Protein AF-A0A381VGY9-F1 (afdb_monomer_lite)

Foldseek 3Di:
DDLLVLQVCCQVVAQQDWFGKADLVVSLVSNCVVDVQDPHDQDADKDKDKDFDDAQFFDKDKDFLQFAFDQPDAQDCQVVQHFKWKAWFDFPPDPFTWIWGARSHWAIWIWGDDVNDIDTPGRRQWTADNGRRMTMGHTGHTHAGDADPNHGDRIMMMMGGGNDPMGGDDGPDTDGDPSVPDDDDDDDDPADPPDPCSPPPDDDDDSD

Structure (mmCIF, N/CA/C/O backbone):
data_AF-A0A381VGY9-F1
#
_entry.id   AF-A0A381VGY9-F1
#
loop_
_atom_site.group_PDB
_atom_site.id
_atom_site.type_symbol
_atom_site.label_atom_id
_atom_site.label_alt_id
_atom_site.label_comp_id
_atom_site.label_asym_id
_atom_site.label_entity_id
_atom_site.label_seq_id
_atom_site.pdbx_PDB_ins_code
_atom_site.Cartn_x
_atom_site.Cartn_y
_atom_site.Cartn_z
_atom_site.occupancy
_atom_site.B_iso_or_equiv
_atom_site.auth_seq_id
_atom_site.auth_comp_id
_atom_site.auth_asym_id
_atom_site.auth_atom_id
_atom_site.pdbx_PDB_model_num
ATOM 1 N N . ALA A 1 1 ? 6.654 -9.542 -26.677 1.00 56.19 1 ALA A N 1
ATOM 2 C CA . ALA A 1 1 ? 5.920 -10.271 -25.615 1.00 56.19 1 ALA A CA 1
ATOM 3 C C . ALA A 1 1 ? 5.300 -9.212 -24.731 1.00 56.19 1 ALA A C 1
ATOM 5 O O . ALA A 1 1 ? 5.983 -8.223 -24.493 1.00 56.19 1 ALA A O 1
ATOM 6 N N . ASP A 1 2 ? 4.045 -9.373 -24.320 1.00 86.62 2 ASP A N 1
ATOM 7 C CA . ASP A 1 2 ? 3.344 -8.319 -23.587 1.00 86.62 2 ASP A CA 1
ATOM 8 C C . ASP A 1 2 ? 4.080 -7.976 -22.276 1.00 86.62 2 ASP A C 1
ATOM 10 O O . ASP A 1 2 ? 4.653 -8.854 -21.621 1.00 86.62 2 ASP A O 1
ATOM 14 N N . VAL A 1 3 ? 4.090 -6.692 -21.909 1.00 92.38 3 VAL A N 1
ATOM 15 C CA . VAL A 1 3 ? 4.723 -6.183 -20.680 1.00 92.38 3 VAL A CA 1
ATOM 16 C C . VAL A 1 3 ? 4.191 -6.954 -19.474 1.00 92.38 3 VAL A C 1
ATOM 18 O O . VAL A 1 3 ? 4.958 -7.394 -18.616 1.00 92.38 3 VAL A O 1
ATOM 21 N N . ILE A 1 4 ? 2.876 -7.179 -19.439 1.00 94.56 4 ILE A N 1
ATOM 22 C CA . ILE A 1 4 ? 2.196 -7.900 -18.360 1.00 94.56 4 ILE A CA 1
ATOM 23 C C . ILE A 1 4 ? 2.720 -9.337 -18.244 1.00 94.56 4 ILE A C 1
ATOM 25 O O . ILE A 1 4 ? 3.069 -9.766 -17.142 1.00 94.56 4 ILE A O 1
ATOM 29 N N . ASP A 1 5 ? 2.866 -10.057 -19.359 1.00 94.62 5 ASP A N 1
ATOM 30 C CA . ASP A 1 5 ? 3.370 -11.436 -19.362 1.00 94.62 5 ASP A CA 1
ATOM 31 C C . ASP A 1 5 ? 4.796 -11.526 -18.806 1.00 94.62 5 ASP A C 1
ATOM 33 O O . ASP A 1 5 ? 5.105 -12.422 -18.012 1.00 94.62 5 ASP A O 1
ATOM 37 N N . LYS A 1 6 ? 5.672 -10.578 -19.169 1.00 95.00 6 LYS A N 1
ATOM 38 C CA . LYS A 1 6 ? 7.044 -10.535 -18.637 1.00 95.00 6 LYS A CA 1
ATOM 39 C C . LYS A 1 6 ? 7.067 -10.293 -17.131 1.00 95.00 6 LYS A C 1
ATOM 41 O O . LYS A 1 6 ? 7.857 -10.926 -16.424 1.00 95.00 6 LYS A O 1
ATOM 46 N N . LEU A 1 7 ? 6.201 -9.414 -16.630 1.00 95.88 7 LEU A N 1
ATOM 47 C CA . LEU A 1 7 ? 6.076 -9.161 -15.195 1.00 95.88 7 LEU A CA 1
ATOM 48 C C . LEU A 1 7 ? 5.536 -10.388 -14.455 1.00 95.88 7 LEU A C 1
ATOM 50 O O . LEU A 1 7 ? 6.076 -10.740 -13.405 1.00 95.88 7 LEU A O 1
ATOM 54 N N . ILE A 1 8 ? 4.527 -11.073 -15.007 1.00 96.25 8 ILE A N 1
ATOM 55 C CA . ILE A 1 8 ? 3.957 -12.301 -14.427 1.00 96.25 8 ILE A CA 1
ATOM 56 C C . ILE A 1 8 ? 5.030 -13.384 -14.337 1.00 96.25 8 ILE A C 1
ATOM 58 O O . ILE A 1 8 ? 5.216 -13.984 -13.275 1.00 96.25 8 ILE A O 1
ATOM 62 N N . ALA A 1 9 ? 5.781 -13.590 -15.421 1.00 95.81 9 ALA A N 1
ATOM 63 C CA . ALA A 1 9 ? 6.869 -14.556 -15.456 1.00 95.81 9 ALA A CA 1
ATOM 64 C C . ALA A 1 9 ? 7.944 -14.231 -14.408 1.00 95.81 9 ALA A C 1
ATOM 66 O O . ALA A 1 9 ? 8.314 -15.108 -13.628 1.00 95.81 9 ALA A O 1
ATOM 67 N N . TYR A 1 10 ? 8.393 -12.972 -14.327 1.00 96.00 10 TYR A N 1
ATOM 68 C CA . TYR A 1 10 ? 9.383 -12.544 -13.334 1.00 96.00 10 TYR A CA 1
ATOM 69 C C . TYR A 1 10 ? 8.883 -12.712 -11.893 1.00 96.00 10 TYR A C 1
ATOM 71 O O . TYR A 1 10 ? 9.649 -13.149 -11.029 1.00 96.00 10 TYR A O 1
ATOM 79 N N . ASN A 1 11 ? 7.606 -12.415 -11.630 1.00 96.81 11 ASN A N 1
ATOM 80 C CA . ASN A 1 11 ? 6.999 -12.615 -10.316 1.00 96.81 11 ASN A CA 1
ATOM 81 C C . ASN A 1 11 ? 7.111 -14.079 -9.877 1.00 96.81 11 ASN A C 1
ATOM 83 O O . ASN A 1 11 ? 7.666 -14.372 -8.818 1.00 96.81 11 ASN A O 1
ATOM 87 N N . ALA A 1 12 ? 6.640 -14.991 -10.730 1.00 95.94 12 ALA A N 1
ATOM 88 C CA . ALA A 1 12 ? 6.592 -16.418 -10.442 1.00 95.94 12 ALA A CA 1
ATOM 89 C C . ALA A 1 12 ? 7.991 -17.049 -10.371 1.00 95.94 12 ALA A C 1
ATOM 91 O O . ALA A 1 12 ? 8.269 -17.878 -9.504 1.00 95.94 12 ALA A O 1
ATOM 92 N N . SER A 1 13 ? 8.902 -16.661 -11.268 1.00 95.06 13 SER A N 1
ATOM 93 C CA . SER A 1 13 ? 10.225 -17.282 -11.354 1.00 95.06 13 SER A CA 1
ATOM 94 C C . SER A 1 13 ? 11.229 -16.726 -10.349 1.00 95.06 13 SER A C 1
ATOM 96 O O . SER A 1 13 ? 12.200 -17.417 -10.028 1.00 95.06 13 SER A O 1
ATOM 98 N N . THR A 1 14 ? 11.045 -15.486 -9.893 1.00 94.69 14 THR A N 1
ATOM 99 C CA . THR A 1 14 ? 12.066 -14.762 -9.124 1.00 94.69 14 THR A CA 1
ATOM 100 C C . THR A 1 14 ? 11.571 -14.336 -7.755 1.00 94.69 14 THR A C 1
ATOM 102 O O . THR A 1 14 ? 12.268 -14.597 -6.785 1.00 94.69 14 THR A O 1
ATOM 105 N N . LEU A 1 15 ? 10.408 -13.687 -7.659 1.00 95.00 15 LEU A N 1
ATOM 106 C CA . LEU A 1 15 ? 9.981 -13.050 -6.408 1.00 95.00 15 LEU A CA 1
ATOM 107 C C . LEU A 1 15 ? 9.242 -13.997 -5.464 1.00 95.00 15 LEU A C 1
ATOM 109 O O . LEU A 1 15 ? 9.461 -13.916 -4.259 1.00 95.00 15 LEU A O 1
ATOM 113 N N . GLN A 1 16 ? 8.437 -14.924 -5.995 1.00 93.44 16 GLN A N 1
ATOM 114 C CA . GLN A 1 16 ? 7.651 -15.895 -5.217 1.00 93.44 16 GLN A CA 1
ATOM 115 C C . GLN A 1 16 ? 8.508 -17.019 -4.592 1.00 93.44 16 GLN A C 1
ATOM 117 O O . GLN A 1 16 ? 8.190 -18.206 -4.660 1.00 93.44 16 GLN A O 1
ATOM 122 N N . LYS A 1 17 ? 9.636 -16.639 -3.992 1.00 91.38 17 LYS A N 1
ATOM 123 C CA . LYS A 1 17 ? 10.630 -17.477 -3.325 1.00 91.38 17 LYS A CA 1
ATOM 124 C C . LYS A 1 17 ? 11.094 -16.766 -2.055 1.00 91.38 17 LYS A C 1
ATOM 126 O O . LYS A 1 17 ? 11.118 -15.537 -1.992 1.00 91.38 17 LYS A O 1
ATOM 131 N N . PHE A 1 18 ? 11.503 -17.532 -1.048 1.00 89.50 18 PHE A N 1
ATOM 132 C CA . PHE A 1 18 ? 12.124 -16.956 0.146 1.00 89.50 18 PHE A CA 1
ATOM 133 C C . PHE A 1 18 ? 13.408 -16.192 -0.205 1.00 89.50 18 PHE A C 1
ATOM 135 O O . PHE A 1 18 ? 14.038 -16.451 -1.233 1.00 89.50 18 PHE A O 1
ATOM 142 N N . ASP A 1 19 ? 13.752 -15.219 0.640 1.00 87.62 19 ASP A N 1
ATOM 143 C CA . ASP A 1 19 ? 14.951 -14.371 0.542 1.00 87.62 19 ASP A CA 1
ATOM 144 C C . ASP A 1 19 ? 15.071 -13.538 -0.751 1.00 87.62 19 ASP A C 1
ATOM 146 O O . ASP A 1 19 ? 16.090 -12.888 -0.999 1.00 87.62 19 ASP A O 1
ATOM 150 N N . SER A 1 20 ? 14.025 -13.515 -1.579 1.00 92.69 20 SER A N 1
ATOM 151 C CA . SER A 1 20 ? 14.032 -12.802 -2.853 1.00 92.69 20 SER A CA 1
ATOM 152 C C . SER A 1 20 ? 13.709 -11.327 -2.664 1.00 92.69 20 SER A C 1
ATOM 154 O O . SER A 1 20 ? 12.734 -10.955 -2.020 1.00 92.69 20 SER A O 1
ATOM 156 N N . VAL A 1 21 ? 14.539 -10.467 -3.249 1.00 94.75 21 VAL A N 1
ATOM 157 C CA . VAL A 1 21 ? 14.405 -9.011 -3.149 1.00 94.75 21 VAL A CA 1
ATOM 158 C C . VAL A 1 21 ? 13.734 -8.477 -4.406 1.00 94.75 21 VAL A C 1
ATOM 160 O O . VAL A 1 21 ? 14.184 -8.757 -5.520 1.00 94.75 21 VAL A O 1
ATOM 163 N N . PHE A 1 22 ? 12.704 -7.649 -4.241 1.00 97.19 22 PHE A N 1
ATOM 164 C CA . PHE A 1 22 ? 12.180 -6.862 -5.349 1.00 97.19 22 PHE A CA 1
ATOM 165 C C . PHE A 1 22 ? 13.182 -5.757 -5.683 1.00 97.19 22 PHE A C 1
ATOM 167 O O . PHE A 1 22 ? 13.505 -4.916 -4.844 1.00 97.19 22 PHE A O 1
ATOM 174 N N . ARG A 1 23 ? 13.679 -5.775 -6.919 1.00 97.12 23 ARG A N 1
ATOM 175 C CA . ARG A 1 23 ? 14.629 -4.795 -7.447 1.00 97.12 23 ARG A CA 1
ATOM 176 C C . ARG A 1 23 ? 13.935 -3.947 -8.494 1.00 97.12 23 ARG A C 1
ATOM 178 O O . ARG A 1 23 ? 13.583 -4.462 -9.556 1.00 97.12 23 ARG A O 1
ATOM 185 N N . TYR A 1 24 ? 13.787 -2.659 -8.219 1.00 96.75 24 TYR A N 1
ATOM 186 C CA . TYR A 1 24 ? 13.058 -1.745 -9.094 1.00 96.75 24 TYR A CA 1
ATOM 187 C C . TYR A 1 24 ? 13.680 -1.671 -10.489 1.00 96.75 24 TYR A C 1
ATOM 189 O O . TYR A 1 24 ? 12.991 -1.847 -11.488 1.00 96.75 24 TYR A O 1
ATOM 197 N N . SER A 1 25 ? 15.006 -1.535 -10.558 1.00 96.88 25 SER A N 1
ATOM 198 C CA . SER A 1 25 ? 15.742 -1.458 -11.827 1.00 96.88 25 SER A CA 1
ATOM 199 C C . SER A 1 25 ? 15.615 -2.715 -12.691 1.00 96.88 25 SER A C 1
ATOM 201 O O . SER A 1 25 ? 15.713 -2.644 -13.915 1.00 96.88 25 SER A O 1
ATOM 203 N N . LYS A 1 26 ? 15.390 -3.884 -12.074 1.00 96.69 26 LYS A N 1
ATOM 204 C CA . LYS A 1 26 ? 15.130 -5.124 -12.815 1.00 96.69 26 LYS A CA 1
ATOM 205 C C . LYS A 1 26 ? 13.746 -5.106 -13.442 1.00 96.69 26 LYS A C 1
ATOM 207 O O . LYS A 1 26 ? 13.614 -5.527 -14.582 1.00 96.69 26 LYS A O 1
ATOM 212 N N . VAL A 1 27 ? 12.748 -4.590 -12.731 1.00 96.38 27 VAL A N 1
ATOM 213 C CA . VAL A 1 27 ? 11.384 -4.457 -13.251 1.00 96.38 27 VAL A CA 1
ATOM 214 C C . VAL A 1 27 ? 11.322 -3.423 -14.369 1.00 96.38 27 VAL A C 1
ATOM 216 O O . VAL A 1 27 ? 10.810 -3.744 -15.436 1.00 96.38 27 VAL A O 1
ATOM 219 N N . THR A 1 28 ? 11.908 -2.237 -14.196 1.00 96.12 28 THR A N 1
ATOM 220 C CA . THR A 1 28 ? 11.922 -1.224 -15.266 1.00 96.12 28 THR A CA 1
ATOM 221 C C . THR A 1 28 ? 12.685 -1.710 -16.496 1.00 96.12 28 THR A C 1
ATOM 223 O O . THR A 1 28 ? 12.183 -1.582 -17.603 1.00 96.12 28 THR A O 1
ATOM 226 N N . GLY A 1 29 ? 13.832 -2.379 -16.320 1.00 95.88 29 GLY A N 1
ATOM 227 C CA . GLY A 1 29 ? 14.561 -2.975 -17.445 1.00 95.88 29 GLY A CA 1
ATOM 228 C C . GLY A 1 29 ? 13.801 -4.116 -18.140 1.00 95.88 29 GLY A C 1
ATOM 229 O O . GLY A 1 29 ? 13.934 -4.313 -19.349 1.00 95.88 29 GLY A O 1
ATOM 230 N N . LEU A 1 30 ? 12.976 -4.874 -17.407 1.00 95.94 30 LEU A N 1
ATOM 231 C CA . LEU A 1 30 ? 12.070 -5.862 -18.003 1.00 95.94 30 LEU A CA 1
ATOM 232 C C . LEU A 1 30 ? 10.969 -5.189 -18.829 1.00 95.94 30 LEU A C 1
ATOM 234 O O . LEU A 1 30 ? 10.662 -5.683 -19.912 1.00 95.94 30 LEU A O 1
ATOM 238 N N . ILE A 1 31 ? 10.415 -4.073 -18.347 1.00 95.44 31 ILE A N 1
ATOM 239 C CA . ILE A 1 31 ? 9.436 -3.267 -19.087 1.00 95.44 31 ILE A CA 1
ATOM 240 C C . ILE A 1 31 ? 10.079 -2.731 -20.369 1.00 95.44 31 ILE A C 1
ATOM 242 O O . ILE A 1 31 ? 9.576 -3.038 -21.443 1.00 95.44 31 ILE A O 1
ATOM 246 N N . ASP A 1 32 ? 11.224 -2.051 -20.280 1.00 95.19 32 ASP A N 1
ATOM 247 C CA . ASP A 1 32 ? 11.921 -1.475 -21.443 1.00 95.19 32 ASP A CA 1
ATOM 248 C C . ASP A 1 32 ? 12.276 -2.530 -22.496 1.00 95.19 32 ASP A C 1
ATOM 250 O O . ASP A 1 32 ? 12.097 -2.320 -23.686 1.00 95.19 32 ASP A O 1
ATOM 254 N N . SER A 1 33 ? 12.726 -3.711 -22.068 1.00 94.44 33 SER A N 1
ATOM 255 C CA . SER A 1 33 ? 13.060 -4.800 -22.996 1.00 94.44 33 SER A CA 1
ATOM 256 C C . SER A 1 33 ? 11.845 -5.581 -23.509 1.00 94.44 33 SER A C 1
ATOM 258 O O . SER A 1 33 ? 12.022 -6.593 -24.194 1.00 94.44 33 SER A O 1
ATOM 260 N N . SER A 1 34 ? 10.611 -5.228 -23.122 1.00 93.88 34 SER A N 1
ATOM 261 C CA . SER A 1 34 ? 9.391 -5.949 -23.532 1.00 93.88 34 SER A CA 1
ATOM 262 C C . SER A 1 34 ? 9.112 -5.846 -25.025 1.00 93.88 34 SER A C 1
ATOM 264 O O . SER A 1 34 ? 8.725 -6.854 -25.631 1.00 93.88 34 SER A O 1
ATOM 266 N N . ASP A 1 35 ? 9.378 -4.670 -25.587 1.00 91.62 35 ASP A N 1
ATOM 267 C CA . ASP A 1 35 ? 9.251 -4.343 -27.001 1.00 91.62 35 ASP A CA 1
ATOM 268 C C . ASP A 1 35 ? 10.235 -3.215 -27.353 1.00 91.62 35 ASP A C 1
ATOM 270 O O . ASP A 1 35 ? 10.362 -2.258 -26.589 1.00 91.62 35 ASP A O 1
ATOM 274 N N . ASP A 1 36 ? 10.908 -3.308 -28.502 1.00 90.75 36 ASP A N 1
ATOM 275 C CA . ASP A 1 36 ? 11.884 -2.305 -28.954 1.00 90.75 36 ASP A CA 1
ATOM 276 C C . ASP A 1 36 ? 11.235 -0.933 -29.223 1.00 90.75 36 ASP A C 1
ATOM 278 O O . ASP A 1 36 ? 11.931 0.082 -29.273 1.00 90.75 36 ASP A O 1
ATOM 282 N N . SER A 1 37 ? 9.905 -0.872 -29.385 1.00 90.19 37 SER A N 1
ATOM 283 C CA . SER A 1 37 ? 9.175 0.392 -29.529 1.00 90.19 37 SER A CA 1
ATOM 284 C C . SER A 1 37 ? 9.007 1.160 -28.214 1.00 90.19 37 SER A C 1
ATOM 286 O O . SER A 1 37 ? 8.493 2.281 -28.227 1.00 90.19 37 SER A O 1
ATOM 288 N N . ILE A 1 38 ? 9.359 0.573 -27.067 1.00 90.56 38 ILE A N 1
ATOM 289 C CA . ILE A 1 38 ? 9.281 1.250 -25.770 1.00 90.56 38 ILE A CA 1
ATOM 290 C C . ILE A 1 38 ? 10.476 2.195 -25.648 1.00 90.56 38 ILE A C 1
ATOM 292 O O . ILE A 1 38 ? 11.606 1.785 -25.409 1.00 90.56 38 ILE A O 1
ATOM 296 N N . LEU A 1 39 ? 10.210 3.491 -25.804 1.00 89.75 39 LEU A N 1
ATOM 297 C CA . LEU A 1 39 ? 11.239 4.531 -25.716 1.00 89.75 39 LEU A CA 1
ATOM 298 C C . LEU A 1 39 ? 11.527 4.961 -24.272 1.00 89.75 39 LEU A C 1
ATOM 300 O O . LEU A 1 39 ? 12.628 5.414 -23.962 1.00 89.75 39 LEU A O 1
ATOM 304 N N . SER A 1 40 ? 10.529 4.863 -23.391 1.00 89.31 40 SER A N 1
ATOM 305 C CA . SER A 1 40 ? 10.661 5.171 -21.967 1.00 89.31 40 SER A CA 1
ATOM 306 C C . SER A 1 40 ? 9.556 4.501 -21.150 1.00 89.31 40 SER A C 1
ATOM 308 O O . SER A 1 40 ? 8.492 4.174 -21.679 1.00 89.31 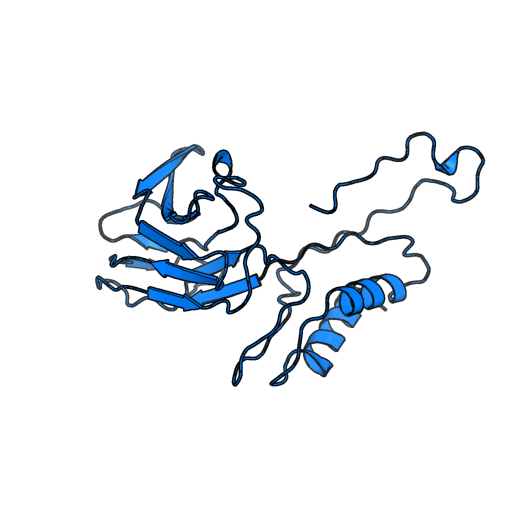40 SER A O 1
ATOM 310 N N . ASN A 1 41 ? 9.785 4.358 -19.844 1.00 91.69 41 ASN A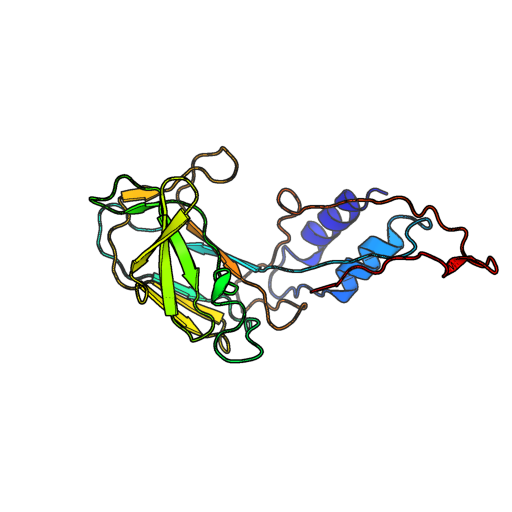 N 1
ATOM 311 C CA . ASN A 1 41 ? 8.761 3.969 -18.883 1.00 91.69 41 ASN A CA 1
ATOM 312 C C . ASN A 1 41 ? 8.822 4.857 -17.631 1.00 91.69 41 ASN A C 1
ATOM 314 O O . ASN A 1 41 ? 9.895 5.276 -17.195 1.00 91.69 41 ASN A O 1
ATOM 318 N N . ILE A 1 42 ? 7.659 5.105 -17.029 1.00 92.06 42 ILE A N 1
ATOM 319 C CA . ILE A 1 42 ? 7.535 5.688 -15.692 1.00 92.06 42 ILE A CA 1
ATOM 320 C C . ILE A 1 42 ? 6.851 4.640 -14.823 1.00 92.06 42 ILE A C 1
ATOM 322 O O . ILE A 1 42 ? 5.719 4.246 -15.097 1.00 92.06 42 ILE A O 1
ATOM 326 N N . THR A 1 43 ? 7.537 4.200 -13.772 1.00 93.38 43 THR A N 1
ATOM 327 C CA . THR A 1 43 ? 7.030 3.188 -12.844 1.00 93.38 43 THR A CA 1
ATOM 328 C C . THR A 1 43 ? 7.031 3.757 -11.428 1.00 93.38 43 THR A C 1
ATOM 330 O O . THR A 1 43 ? 7.988 4.393 -11.000 1.00 93.38 43 THR A O 1
ATOM 333 N N . THR A 1 44 ? 5.960 3.523 -10.672 1.00 94.00 44 THR A N 1
ATOM 334 C CA . THR A 1 44 ? 5.891 3.860 -9.242 1.00 94.00 44 THR A CA 1
ATOM 335 C C . THR A 1 44 ? 5.594 2.603 -8.437 1.00 94.00 44 THR A C 1
ATOM 337 O O . THR A 1 44 ? 4.919 1.691 -8.916 1.00 94.00 44 THR A O 1
ATOM 340 N N . VAL A 1 45 ? 6.121 2.527 -7.214 1.00 95.06 45 VAL A N 1
ATOM 341 C CA . VAL A 1 45 ? 5.975 1.352 -6.345 1.00 95.06 45 VAL A CA 1
ATOM 342 C C . VAL A 1 45 ? 5.201 1.733 -5.091 1.00 95.06 45 VAL A C 1
ATOM 344 O O . VAL A 1 45 ? 5.515 2.711 -4.417 1.00 95.06 45 VAL A O 1
ATOM 347 N N . LYS A 1 46 ? 4.210 0.912 -4.743 1.00 97.00 46 LYS A N 1
ATOM 348 C CA . LYS A 1 46 ? 3.589 0.888 -3.415 1.00 97.00 46 LYS A CA 1
ATOM 349 C C . LYS A 1 46 ? 3.728 -0.509 -2.836 1.00 97.00 46 LYS A C 1
ATOM 351 O O . LYS A 1 46 ? 3.619 -1.492 -3.567 1.00 97.00 46 LYS A O 1
ATOM 356 N N . ILE A 1 47 ? 3.920 -0.599 -1.526 1.00 97.81 47 ILE A N 1
ATOM 357 C CA . ILE A 1 47 ? 3.938 -1.878 -0.810 1.00 97.81 47 ILE A CA 1
ATOM 358 C C . ILE A 1 47 ? 2.628 -2.069 -0.053 1.00 97.81 47 ILE A C 1
ATOM 360 O O . ILE A 1 47 ? 2.061 -1.115 0.484 1.00 97.81 47 ILE A O 1
ATOM 364 N N . ARG A 1 48 ? 2.135 -3.311 -0.022 1.00 97.56 48 ARG A N 1
ATOM 365 C CA . ARG A 1 48 ? 0.870 -3.693 0.615 1.00 97.56 48 ARG A CA 1
ATOM 366 C C . ARG A 1 48 ? 1.107 -4.757 1.682 1.00 97.56 48 ARG A C 1
ATOM 368 O O . ARG A 1 48 ? 1.853 -5.704 1.453 1.00 97.56 48 ARG A O 1
ATOM 375 N N . LYS A 1 49 ? 0.430 -4.632 2.822 1.00 97.38 49 LYS A N 1
ATOM 376 C CA . LYS A 1 49 ? 0.229 -5.724 3.785 1.00 97.38 49 LYS A CA 1
ATOM 377 C C . LYS A 1 49 ? -1.228 -5.786 4.198 1.00 97.38 49 LYS A C 1
ATOM 379 O O . LYS A 1 49 ? -1.941 -4.793 4.119 1.00 97.38 49 LYS A O 1
ATOM 384 N N . SER A 1 50 ? -1.665 -6.951 4.644 1.00 97.56 50 SER A N 1
ATOM 385 C CA . SER A 1 50 ? -3.015 -7.161 5.150 1.00 97.56 50 SER A CA 1
ATOM 386 C C . SER A 1 50 ? -2.983 -7.661 6.585 1.00 97.56 50 SER A C 1
ATOM 388 O O . SER A 1 50 ? -2.064 -8.384 6.971 1.00 97.56 50 SER A O 1
ATOM 390 N N . PHE A 1 51 ? -4.004 -7.315 7.361 1.00 98.06 51 PHE A N 1
ATOM 391 C CA . PHE A 1 51 ? -4.266 -7.940 8.654 1.00 98.06 51 PHE A CA 1
ATOM 392 C C . PHE A 1 51 ? -5.714 -8.419 8.715 1.00 98.06 51 PHE A C 1
ATOM 394 O O . PHE A 1 51 ? -6.605 -7.824 8.107 1.00 98.06 51 PHE A O 1
ATOM 401 N N . GLN A 1 52 ? -5.941 -9.508 9.444 1.00 98.38 52 GLN A N 1
ATOM 402 C CA . GLN A 1 52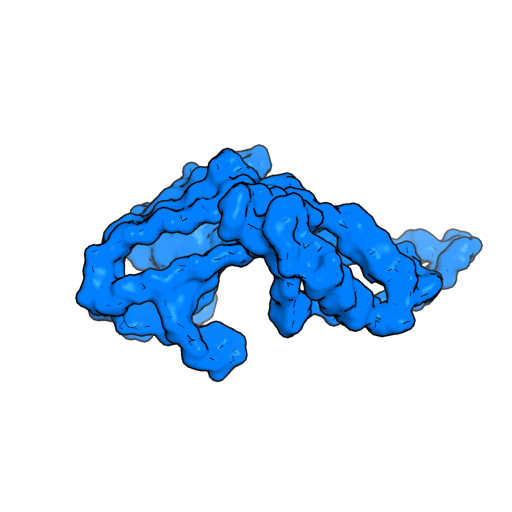 ? -7.272 -10.045 9.690 1.00 98.38 52 GLN A CA 1
ATOM 403 C C . GLN A 1 52 ? -7.745 -9.578 11.071 1.00 98.38 52 GLN A C 1
ATOM 405 O O . GLN A 1 52 ? -7.165 -10.001 12.074 1.00 98.38 52 GLN A O 1
ATOM 410 N N . PRO A 1 53 ? -8.752 -8.697 11.156 1.00 97.81 53 PRO A N 1
ATOM 411 C CA . PRO A 1 53 ? -9.279 -8.277 12.441 1.00 97.81 53 PRO A CA 1
ATOM 412 C C . PRO A 1 53 ? -10.137 -9.359 13.096 1.00 97.81 53 PRO A C 1
ATOM 414 O O . PRO A 1 53 ? -10.789 -10.161 12.425 1.00 97.81 53 PRO A O 1
ATOM 417 N N . ILE A 1 54 ? -10.183 -9.331 14.427 1.00 98.00 54 ILE A N 1
ATOM 418 C CA . ILE A 1 54 ? -11.186 -10.054 15.207 1.00 98.00 54 ILE A CA 1
ATOM 419 C C . ILE A 1 54 ? -12.439 -9.180 15.224 1.00 98.00 54 ILE A C 1
ATOM 421 O O . ILE A 1 54 ? -12.433 -8.089 15.795 1.00 98.00 54 ILE A O 1
ATOM 425 N N . LEU A 1 55 ? -13.496 -9.634 14.551 1.00 98.06 55 LEU A N 1
ATOM 426 C CA . LEU A 1 55 ? -14.732 -8.864 14.441 1.00 98.06 55 LEU A CA 1
ATOM 427 C C . LEU A 1 55 ? -15.450 -8.765 15.790 1.00 98.06 55 LEU A C 1
ATOM 429 O O . LEU A 1 55 ? -15.371 -9.675 16.620 1.00 98.06 55 LEU A O 1
ATOM 433 N N . LEU A 1 56 ? -16.166 -7.659 15.991 1.00 97.56 56 LEU A N 1
ATOM 434 C CA . LEU A 1 56 ? -16.977 -7.389 17.184 1.00 97.56 56 LEU A CA 1
ATOM 435 C C . LEU A 1 56 ? -16.180 -7.439 18.504 1.00 97.56 56 LEU A C 1
ATOM 437 O O . LEU A 1 56 ? -16.754 -7.591 19.579 1.00 97.56 56 LEU A O 1
ATOM 441 N N . THR A 1 57 ? -14.853 -7.297 18.428 1.00 97.88 57 THR A N 1
ATOM 442 C CA . THR A 1 57 ? -13.937 -7.336 19.569 1.00 97.88 57 THR A CA 1
ATOM 443 C C . THR A 1 57 ? -12.978 -6.154 19.512 1.00 97.88 57 THR A C 1
ATOM 445 O O . THR A 1 57 ? -12.346 -5.896 18.490 1.00 97.88 57 THR A O 1
ATOM 448 N N . SER A 1 58 ? -12.818 -5.449 20.636 1.00 97.69 58 SER A N 1
ATOM 449 C CA . SER A 1 58 ? -11.817 -4.385 20.750 1.00 97.69 58 SER A CA 1
ATOM 450 C C . SER A 1 58 ? -10.414 -4.989 20.771 1.00 97.69 58 SER A C 1
ATOM 452 O O . SER A 1 58 ? -10.051 -5.694 21.712 1.00 97.69 58 SER A O 1
ATOM 454 N N . SER A 1 59 ? -9.635 -4.766 19.715 1.00 97.88 59 SER A N 1
ATOM 455 C CA . SER A 1 59 ? -8.304 -5.364 19.550 1.00 97.88 59 SER A CA 1
ATOM 456 C C . SER A 1 59 ? -7.316 -4.383 18.934 1.00 97.88 59 SER A C 1
ATOM 458 O O . SER A 1 59 ? -7.676 -3.586 18.068 1.00 97.88 59 SER A O 1
ATOM 460 N N . LYS A 1 60 ? -6.066 -4.452 19.401 1.00 98.19 60 LYS A N 1
ATOM 461 C CA . LYS A 1 60 ? -4.918 -3.716 18.863 1.00 98.19 60 LYS A CA 1
ATOM 462 C C . LYS A 1 60 ? -4.257 -4.545 17.763 1.00 98.19 60 LYS A C 1
ATOM 464 O O . LYS A 1 60 ? -4.093 -5.752 17.930 1.00 98.19 60 LYS A O 1
ATOM 469 N N . TYR A 1 61 ? -3.803 -3.893 16.696 1.00 98.56 61 TYR A N 1
ATOM 470 C CA . TYR A 1 61 ? -3.104 -4.551 15.589 1.00 98.56 61 TYR A CA 1
ATOM 471 C C . TYR A 1 61 ? -1.749 -3.894 15.337 1.00 98.56 61 TYR A C 1
ATOM 473 O O . TYR A 1 61 ? -1.654 -2.670 15.324 1.00 98.56 61 TYR A O 1
ATOM 481 N N . SER A 1 62 ? -0.714 -4.702 15.102 1.00 98.38 62 SER A N 1
ATOM 482 C CA . SER A 1 62 ? 0.620 -4.232 14.713 1.00 98.38 62 SER A CA 1
ATOM 483 C C . SER A 1 62 ? 1.026 -4.890 13.396 1.00 98.38 62 SER A C 1
ATOM 485 O O . SER A 1 62 ? 1.061 -6.116 13.283 1.00 98.38 62 SER A O 1
ATOM 487 N N . ILE A 1 63 ? 1.304 -4.068 12.388 1.00 98.44 63 ILE A N 1
ATOM 488 C CA . ILE A 1 63 ? 1.614 -4.469 11.018 1.00 98.44 63 ILE A CA 1
ATOM 489 C C . ILE A 1 63 ? 3.031 -4.000 10.699 1.00 98.44 63 ILE A C 1
ATOM 491 O O . ILE A 1 63 ? 3.348 -2.821 10.818 1.00 98.44 63 ILE A O 1
ATOM 495 N N . TYR A 1 64 ? 3.885 -4.925 10.264 1.00 97.50 64 TYR A N 1
ATOM 496 C CA . TYR A 1 64 ? 5.300 -4.652 10.017 1.00 97.50 64 TYR A CA 1
ATOM 497 C C . TYR A 1 64 ? 5.633 -4.767 8.530 1.00 97.50 64 TYR A C 1
ATOM 499 O O . TYR A 1 64 ? 5.777 -5.881 8.015 1.00 97.50 64 TYR A O 1
ATOM 507 N N . PHE A 1 65 ? 5.804 -3.632 7.849 1.00 97.31 65 PHE A N 1
ATOM 508 C CA . PHE A 1 65 ? 6.305 -3.581 6.470 1.00 97.31 65 PHE A CA 1
ATOM 509 C C . PHE A 1 65 ? 7.794 -3.915 6.373 1.00 97.31 65 PHE A C 1
ATOM 511 O O . PHE A 1 65 ? 8.233 -4.405 5.335 1.00 97.31 65 PHE A O 1
ATOM 518 N N . ARG A 1 66 ? 8.556 -3.698 7.458 1.00 96.31 66 ARG A N 1
ATOM 519 C CA . ARG A 1 66 ? 10.001 -3.994 7.556 1.00 96.31 66 ARG A CA 1
ATOM 520 C C . ARG A 1 66 ? 10.855 -3.294 6.489 1.00 96.31 66 ARG A C 1
ATOM 522 O O . ARG A 1 66 ? 11.976 -3.705 6.228 1.00 96.31 66 ARG A O 1
ATOM 529 N N . ASN A 1 67 ? 10.317 -2.236 5.900 1.00 97.38 67 ASN A N 1
ATOM 530 C CA . ASN A 1 67 ? 10.977 -1.350 4.958 1.00 97.38 67 ASN A CA 1
ATOM 531 C C . ASN A 1 67 ? 10.683 0.075 5.427 1.00 97.38 67 ASN A C 1
ATOM 533 O O . ASN A 1 67 ? 9.573 0.342 5.895 1.00 97.38 67 ASN A O 1
ATOM 537 N N . ALA A 1 68 ? 11.659 0.973 5.308 1.00 98.25 68 ALA A N 1
ATOM 538 C CA . ALA A 1 68 ? 11.422 2.385 5.573 1.00 98.25 68 ALA A CA 1
ATOM 539 C C . ALA A 1 68 ? 10.361 2.924 4.602 1.00 98.25 68 ALA A C 1
ATOM 541 O O . ALA A 1 68 ? 10.311 2.531 3.433 1.00 98.25 68 ALA A O 1
ATOM 542 N N . LEU A 1 69 ? 9.516 3.822 5.090 1.00 98.44 69 LEU A N 1
ATOM 543 C CA . LEU A 1 69 ? 8.408 4.433 4.368 1.00 98.44 69 LEU A CA 1
ATOM 544 C C . LEU A 1 69 ? 8.761 5.875 4.009 1.00 98.44 69 LEU A C 1
ATOM 546 O O . LEU A 1 69 ? 9.504 6.541 4.732 1.00 98.44 69 LEU A O 1
ATOM 550 N N . TYR A 1 70 ? 8.260 6.348 2.875 1.00 97.69 70 TYR A N 1
ATOM 551 C CA . TYR A 1 70 ? 8.620 7.657 2.348 1.00 97.69 70 TYR A CA 1
ATOM 552 C C . TYR A 1 70 ? 7.972 8.788 3.157 1.00 97.69 70 TYR A C 1
ATOM 554 O O . TYR A 1 70 ? 6.770 9.010 3.068 1.00 97.69 70 TYR A O 1
ATOM 562 N N . ASN A 1 71 ? 8.769 9.518 3.935 1.00 97.62 71 ASN A N 1
ATOM 563 C CA . ASN A 1 71 ? 8.336 10.730 4.631 1.00 97.62 71 ASN A CA 1
ATOM 564 C C . ASN A 1 71 ? 9.508 11.732 4.697 1.00 97.62 71 ASN A C 1
ATOM 566 O O . ASN A 1 71 ? 10.254 11.737 5.677 1.00 97.62 71 ASN A O 1
ATOM 570 N N . PRO A 1 72 ? 9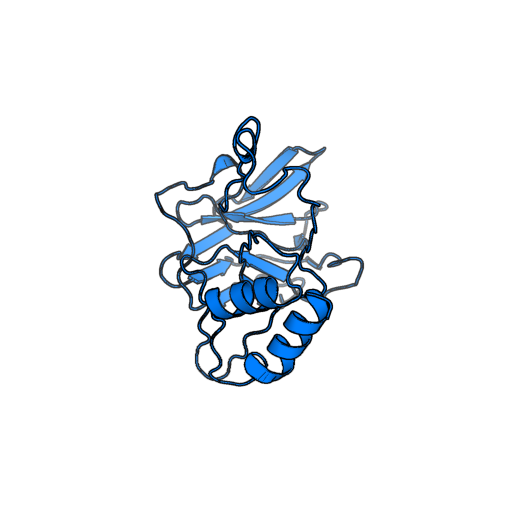.760 12.509 3.625 1.00 96.69 72 PRO A N 1
ATOM 571 C CA . PRO A 1 72 ? 10.963 13.338 3.484 1.00 96.69 72 PRO A CA 1
ATOM 572 C C . PRO A 1 72 ? 11.024 14.525 4.456 1.00 96.69 72 PRO A C 1
ATOM 574 O O . PRO A 1 72 ? 12.099 15.076 4.684 1.00 96.69 72 PRO A O 1
ATOM 577 N N . HIS A 1 73 ? 9.887 14.937 5.010 1.00 96.69 73 HIS A N 1
ATOM 578 C CA . HIS A 1 73 ? 9.772 15.998 6.004 1.00 96.69 73 HIS A CA 1
ATOM 579 C C . HIS A 1 73 ? 8.495 15.792 6.820 1.00 96.69 73 HIS A C 1
ATOM 581 O O . HIS A 1 73 ? 7.544 15.180 6.345 1.00 96.69 73 HIS A O 1
ATOM 587 N N . GLU A 1 74 ? 8.440 16.346 8.027 1.00 96.69 74 GLU A N 1
ATOM 588 C CA . GLU A 1 74 ? 7.234 16.297 8.853 1.00 96.69 74 GLU A CA 1
ATOM 589 C C . GLU A 1 74 ? 6.020 16.883 8.101 1.00 96.69 74 GLU A C 1
ATOM 591 O O . GLU A 1 74 ? 6.127 17.887 7.388 1.00 96.69 74 GLU A O 1
ATOM 596 N N . GLY A 1 75 ? 4.873 16.211 8.205 1.00 96.62 75 GLY A N 1
ATOM 597 C CA . GLY A 1 75 ? 3.616 16.627 7.582 1.00 96.62 75 GLY A CA 1
ATOM 598 C C . GLY A 1 75 ? 3.539 16.345 6.080 1.00 96.62 75 GLY A C 1
ATOM 599 O O . GLY A 1 75 ? 2.679 16.906 5.394 1.00 96.62 75 GLY A O 1
ATOM 600 N N . HIS A 1 76 ? 4.424 15.502 5.537 1.00 97.31 76 HIS A N 1
ATOM 601 C CA . HIS A 1 76 ? 4.391 15.143 4.123 1.00 97.31 76 HIS A CA 1
ATOM 602 C C . HIS A 1 76 ? 3.022 14.584 3.712 1.00 97.31 76 HIS A C 1
ATOM 604 O O . HIS A 1 76 ? 2.504 13.653 4.322 1.00 97.31 76 HIS A O 1
ATOM 610 N N . LEU A 1 77 ? 2.426 15.180 2.673 1.00 95.81 77 LEU A N 1
ATOM 611 C CA . LEU A 1 77 ? 1.097 14.839 2.145 1.00 95.81 77 LEU A CA 1
ATOM 612 C C . LEU A 1 77 ? -0.050 14.854 3.177 1.00 95.81 77 LEU A C 1
ATOM 614 O O . LEU A 1 77 ? -1.133 14.341 2.890 1.00 95.81 77 LEU A O 1
ATOM 618 N N . ALA A 1 78 ? 0.120 15.493 4.338 1.00 94.69 78 ALA A N 1
ATOM 619 C CA . ALA A 1 78 ? -0.871 15.495 5.419 1.00 94.69 78 ALA A CA 1
ATOM 620 C C . ALA A 1 78 ? -2.273 15.962 4.981 1.00 94.69 78 ALA A C 1
ATOM 622 O O . ALA A 1 78 ? -3.281 15.433 5.458 1.00 94.69 78 ALA A O 1
ATOM 623 N N . SER A 1 79 ? -2.339 16.926 4.054 1.00 92.62 79 SER A N 1
ATOM 624 C CA . SER A 1 79 ? -3.585 17.464 3.488 1.00 92.62 79 SER A CA 1
ATOM 625 C C . SER A 1 79 ? -4.335 16.466 2.601 1.00 92.62 79 SER A C 1
ATOM 627 O O . SER A 1 79 ? -5.560 16.539 2.504 1.00 92.62 79 SER A O 1
ATOM 629 N N . SER A 1 80 ? -3.625 15.518 1.988 1.00 93.06 80 SER A N 1
ATOM 630 C CA . SER A 1 80 ? -4.186 14.526 1.064 1.00 93.06 80 SER A CA 1
ATOM 631 C C . SER A 1 80 ? -4.424 13.158 1.709 1.00 93.06 80 SER A C 1
ATOM 633 O O . SER A 1 80 ? -5.089 12.313 1.110 1.00 93.06 80 SER A O 1
ATOM 635 N N . GLY A 1 81 ? -3.951 12.932 2.937 1.00 94.12 81 GLY A N 1
ATOM 636 C CA . GLY A 1 81 ? -4.026 11.620 3.590 1.00 94.12 81 GLY A CA 1
ATOM 637 C C . GLY A 1 81 ? -2.677 10.960 3.869 1.00 94.12 81 GLY A C 1
ATOM 638 O O . GLY A 1 81 ? -2.652 9.772 4.156 1.00 94.12 81 GLY A O 1
ATOM 639 N N . GLY A 1 82 ? -1.567 11.687 3.747 1.00 96.81 82 GLY A N 1
ATOM 640 C CA . GLY A 1 82 ? -0.237 11.111 3.906 1.00 96.81 82 GLY A CA 1
ATOM 641 C C . GLY A 1 82 ? 0.066 10.067 2.826 1.00 96.81 82 GLY A C 1
ATOM 642 O O . GLY A 1 82 ? -0.355 10.200 1.672 1.00 96.81 82 GLY A O 1
ATOM 643 N N . ILE A 1 83 ? 0.814 9.033 3.196 1.00 97.94 83 ILE A N 1
ATOM 644 C CA . ILE A 1 83 ? 1.220 7.924 2.321 1.00 97.94 83 ILE A CA 1
ATOM 645 C C . ILE A 1 83 ? 0.434 6.630 2.570 1.00 97.94 83 ILE A C 1
ATOM 647 O O . ILE A 1 83 ? 0.503 5.709 1.752 1.00 97.94 83 ILE A O 1
ATOM 651 N N . LEU A 1 84 ? -0.271 6.527 3.696 1.00 98.62 84 LEU A N 1
ATOM 652 C CA . LEU A 1 84 ? -1.046 5.369 4.112 1.00 98.62 84 LEU A CA 1
ATOM 653 C C . LEU A 1 84 ? -2.450 5.434 3.526 1.00 98.62 84 LEU A C 1
ATOM 655 O O . LEU A 1 84 ? -3.161 6.426 3.631 1.00 98.62 84 LEU A O 1
ATOM 659 N N . THR A 1 85 ? -2.886 4.316 2.964 1.00 98.38 85 THR A N 1
ATOM 660 C CA . THR A 1 85 ? -4.282 4.106 2.575 1.00 98.38 85 THR A CA 1
ATOM 661 C C . THR A 1 85 ? -4.713 2.704 2.973 1.00 98.38 85 THR A C 1
ATOM 663 O O . THR A 1 85 ? -3.912 1.768 2.877 1.00 98.38 85 THR A O 1
ATOM 666 N N . SER A 1 86 ? -5.968 2.536 3.397 1.00 98.75 86 SER A N 1
ATOM 667 C CA . SER A 1 86 ? -6.544 1.212 3.646 1.00 98.75 86 SER A CA 1
ATOM 668 C C . SER A 1 86 ? -7.709 0.857 2.728 1.00 98.75 86 SER A C 1
ATOM 670 O O . SER A 1 86 ? -8.331 1.725 2.118 1.00 98.75 86 SER A O 1
ATOM 672 N N . SER A 1 87 ? -8.052 -0.430 2.681 1.00 98.62 87 SER A N 1
ATOM 673 C CA . SER A 1 87 ? -9.386 -0.867 2.260 1.00 98.62 87 SER A CA 1
ATOM 674 C C . SER A 1 87 ? -10.457 -0.457 3.280 1.00 98.62 87 SER A C 1
ATOM 676 O O . SER A 1 87 ? -10.141 -0.145 4.432 1.00 98.62 87 SER A O 1
ATOM 678 N N . GLY A 1 88 ? -11.721 -0.477 2.850 1.00 98.38 88 GLY A N 1
ATOM 679 C CA . GLY A 1 88 ? -12.863 -0.109 3.683 1.00 98.38 88 GLY A CA 1
ATOM 680 C C . GLY A 1 88 ? -13.253 -1.176 4.706 1.00 98.38 88 GLY A C 1
ATOM 681 O O . GLY A 1 88 ? -13.041 -2.377 4.505 1.00 98.38 88 GLY A O 1
ATOM 682 N N . PHE A 1 89 ? -13.834 -0.729 5.813 1.00 98.69 89 PHE A N 1
ATOM 683 C CA . PHE A 1 89 ? -14.434 -1.569 6.850 1.00 98.69 89 PHE A CA 1
ATOM 684 C C . PHE A 1 89 ? -15.518 -0.786 7.606 1.00 98.69 89 PHE A C 1
ATOM 686 O O . PHE A 1 89 ? -15.647 0.431 7.462 1.00 98.69 89 PHE A O 1
ATOM 693 N N . LYS A 1 90 ? -16.318 -1.470 8.425 1.00 98.25 90 LYS A N 1
ATOM 694 C CA . LYS A 1 90 ? -17.290 -0.845 9.335 1.00 98.25 90 LYS A CA 1
ATOM 695 C C . LYS A 1 90 ? -16.793 -0.922 10.767 1.00 98.25 90 LYS A C 1
ATOM 697 O O . LYS A 1 90 ? -16.247 -1.940 11.192 1.00 98.25 90 LYS A O 1
ATOM 702 N N . VAL A 1 91 ? -17.019 0.149 11.514 1.00 97.94 91 VAL A N 1
ATOM 703 C CA . VAL A 1 91 ? -16.758 0.213 12.955 1.00 97.94 91 VAL A CA 1
ATOM 704 C C . VAL A 1 91 ? -18.066 -0.028 13.690 1.00 97.94 91 VAL A C 1
ATOM 706 O O . VAL A 1 91 ? -19.118 0.427 13.242 1.00 97.94 91 VAL A O 1
ATOM 709 N N . ASP A 1 92 ? -18.008 -0.754 14.802 1.00 96.81 92 ASP A N 1
ATOM 710 C CA . ASP A 1 92 ? -19.186 -1.001 15.630 1.00 96.81 92 ASP A CA 1
ATOM 711 C C . ASP A 1 92 ? -19.845 0.318 16.072 1.00 96.81 92 ASP A C 1
ATOM 713 O O . ASP A 1 92 ? -19.168 1.289 16.419 1.00 96.81 92 ASP A O 1
ATOM 717 N N . GLY A 1 93 ? -21.172 0.383 15.983 1.00 94.56 93 GLY A N 1
ATOM 718 C CA . GLY A 1 93 ? -21.939 1.609 16.229 1.00 94.56 93 GLY A CA 1
ATOM 719 C C . GLY A 1 93 ? -21.813 2.713 15.163 1.00 94.56 93 GLY A C 1
ATOM 720 O O . GLY A 1 93 ? -22.391 3.783 15.354 1.00 94.56 93 GLY A O 1
ATOM 721 N N . ASN A 1 94 ? -21.114 2.494 14.040 1.00 94.50 94 ASN A N 1
ATOM 722 C CA . ASN A 1 94 ? -20.996 3.471 12.952 1.00 94.50 94 ASN A CA 1
ATOM 723 C C . ASN A 1 94 ? -21.485 2.905 11.607 1.00 94.50 94 ASN A C 1
ATOM 725 O O . ASN A 1 94 ? -20.960 1.923 11.087 1.00 94.50 94 ASN A O 1
ATOM 729 N N . ALA A 1 95 ? -22.479 3.565 11.006 1.00 94.12 95 ALA A N 1
ATOM 730 C CA . ALA A 1 95 ? -23.034 3.160 9.714 1.00 94.12 95 ALA A CA 1
ATOM 731 C C . ALA A 1 95 ? -22.113 3.483 8.521 1.00 94.12 95 ALA A C 1
ATOM 733 O O . ALA A 1 95 ? -22.272 2.904 7.442 1.00 94.12 95 ALA A O 1
ATOM 734 N N . ASN A 1 96 ? -21.150 4.392 8.685 1.00 97.25 96 ASN A N 1
ATOM 735 C CA . ASN A 1 96 ? -20.260 4.829 7.614 1.00 97.25 96 ASN A CA 1
ATOM 736 C C . ASN A 1 96 ? -19.189 3.786 7.305 1.00 97.25 96 ASN A C 1
ATOM 738 O O . ASN A 1 96 ? -18.721 3.055 8.174 1.00 97.25 96 ASN A O 1
ATOM 742 N N . GLU A 1 97 ? -18.806 3.705 6.033 1.00 97.81 97 GLU A N 1
ATOM 743 C CA . GLU A 1 97 ? -17.609 2.963 5.648 1.00 97.81 97 GLU A CA 1
ATOM 744 C C . GLU A 1 97 ? -16.380 3.777 6.037 1.00 97.81 97 GLU A C 1
ATOM 746 O O . GLU A 1 97 ? -16.266 4.947 5.673 1.00 97.81 97 GLU A O 1
ATOM 751 N N . CYS A 1 98 ? -15.509 3.159 6.822 1.00 98.50 98 CYS A N 1
ATOM 752 C CA . CYS A 1 98 ? -14.340 3.787 7.399 1.00 98.50 98 CYS A CA 1
ATOM 753 C C . CYS A 1 98 ? -13.059 3.262 6.749 1.00 98.50 98 CYS A C 1
ATOM 755 O O . CYS A 1 98 ? -13.013 2.149 6.223 1.00 98.50 98 CYS A O 1
ATOM 757 N N . PHE A 1 99 ? -12.016 4.078 6.830 1.00 98.75 99 PHE A N 1
ATOM 758 C CA . PHE A 1 99 ? -10.709 3.853 6.233 1.00 98.75 99 PHE A CA 1
ATOM 759 C C . PHE A 1 99 ? -9.618 4.409 7.155 1.00 98.75 99 PHE A C 1
ATOM 761 O O . PHE A 1 99 ? -9.881 5.265 8.006 1.00 98.75 99 PHE A O 1
ATOM 768 N N . PHE A 1 100 ? -8.388 3.948 6.950 1.00 98.81 100 PHE A N 1
ATOM 769 C CA . PHE A 1 100 ? -7.192 4.503 7.565 1.00 98.81 100 PHE A CA 1
ATOM 770 C C . PHE A 1 100 ? -6.385 5.324 6.564 1.00 98.81 100 PHE A C 1
ATOM 772 O O . PHE A 1 100 ? -6.226 4.932 5.404 1.00 98.81 100 PHE A O 1
ATOM 779 N N . ASP A 1 101 ? -5.854 6.441 7.046 1.00 98.69 101 ASP A N 1
ATOM 780 C CA . ASP A 1 101 ? -4.774 7.198 6.416 1.00 98.69 101 ASP A CA 1
ATOM 781 C C . ASP A 1 101 ? -3.796 7.720 7.485 1.00 98.69 101 ASP A C 1
ATOM 783 O O . ASP A 1 101 ? -3.937 7.367 8.660 1.00 98.69 101 ASP A O 1
ATOM 787 N N . ASP A 1 102 ? -2.787 8.506 7.108 1.00 98.62 102 ASP A N 1
ATOM 788 C CA . ASP A 1 102 ? -1.854 9.119 8.061 1.00 98.62 102 ASP A CA 1
ATOM 789 C C . ASP A 1 102 ? -1.714 10.633 7.876 1.00 98.62 102 ASP A C 1
ATOM 791 O O . ASP A 1 102 ? -2.157 11.224 6.889 1.00 98.62 102 ASP A O 1
ATOM 795 N N . ASP A 1 103 ? -1.122 11.287 8.866 1.00 98.19 103 ASP A N 1
ATOM 796 C CA . ASP A 1 103 ? -0.950 12.738 8.903 1.00 98.19 103 ASP A CA 1
ATOM 797 C C . ASP A 1 103 ? 0.456 13.229 8.536 1.00 98.19 103 ASP A C 1
ATOM 799 O O . ASP A 1 103 ? 0.733 14.418 8.688 1.00 98.19 103 ASP A O 1
ATOM 803 N N . GLY A 1 104 ? 1.358 12.354 8.087 1.00 98.12 104 GLY A N 1
ATOM 804 C CA . GLY A 1 104 ? 2.744 12.718 7.791 1.00 98.12 104 GLY A CA 1
ATOM 805 C C . GLY A 1 104 ? 3.591 13.064 9.025 1.00 98.12 104 GLY A C 1
ATOM 806 O O . GLY A 1 104 ? 4.781 13.350 8.878 1.00 98.12 104 GLY A O 1
ATOM 807 N N . VAL A 1 105 ? 3.032 13.031 10.244 1.00 98.12 105 VAL A N 1
ATOM 808 C CA . VAL A 1 105 ? 3.754 13.315 11.506 1.00 98.12 105 VAL A CA 1
ATOM 809 C C . VAL A 1 105 ? 3.784 12.129 12.470 1.00 98.12 105 VAL A C 1
ATOM 811 O O . VAL A 1 105 ? 4.457 12.174 13.495 1.00 98.12 105 VAL A O 1
ATOM 814 N N . GLY A 1 106 ? 3.126 11.027 12.110 1.00 98.38 106 GLY A N 1
ATOM 815 C CA . GLY A 1 106 ? 3.280 9.734 12.780 1.00 98.38 106 GLY A CA 1
ATOM 816 C C . GLY A 1 106 ? 1.990 9.173 13.358 1.00 98.38 106 GLY A C 1
ATOM 817 O O . GLY A 1 106 ? 2.042 8.116 13.990 1.00 98.38 106 GLY A O 1
ATOM 818 N N . ASN A 1 107 ? 0.844 9.823 13.133 1.00 98.69 107 ASN A N 1
ATOM 819 C CA . ASN A 1 107 ? -0.451 9.298 13.548 1.00 98.69 107 ASN A CA 1
ATOM 820 C C . ASN A 1 107 ? -1.162 8.613 12.385 1.00 98.69 107 ASN A C 1
ATOM 822 O O . ASN A 1 107 ? -1.224 9.128 11.270 1.00 98.69 107 ASN A O 1
ATOM 826 N N . VAL A 1 108 ? -1.771 7.470 12.688 1.00 98.81 108 VAL A N 1
ATOM 827 C CA . VAL A 1 108 ? -2.792 6.864 11.832 1.00 98.81 108 VAL A CA 1
ATOM 828 C C . VAL A 1 108 ? -4.142 7.434 12.235 1.00 98.81 108 VAL A C 1
ATOM 830 O O . VAL A 1 108 ? -4.493 7.452 13.420 1.00 98.81 108 VAL A O 1
ATOM 833 N N . ARG A 1 109 ? -4.922 7.862 11.248 1.00 98.75 109 ARG A N 1
ATOM 834 C CA . ARG A 1 109 ? -6.242 8.457 11.438 1.00 98.75 109 ARG A CA 1
ATOM 835 C C . ARG A 1 109 ? -7.319 7.539 10.883 1.00 98.75 109 ARG A C 1
ATOM 837 O O . ARG A 1 109 ? -7.135 6.882 9.863 1.00 98.75 109 ARG A O 1
ATOM 844 N N . LEU A 1 110 ? -8.460 7.522 11.556 1.00 98.69 110 LEU A N 1
ATOM 845 C CA . LEU A 1 110 ? -9.683 6.867 11.117 1.00 98.69 110 LEU A CA 1
ATOM 846 C C . LEU A 1 110 ? -10.599 7.907 10.490 1.00 98.69 110 LEU A C 1
ATOM 848 O O . LEU A 1 110 ? -10.972 8.883 11.149 1.00 98.69 110 LEU A O 1
ATOM 852 N N . TYR A 1 111 ? -11.005 7.681 9.250 1.00 98.44 111 TYR A N 1
ATOM 853 C CA . TYR A 1 111 ? -11.876 8.599 8.530 1.00 98.44 111 TYR A CA 1
ATOM 854 C C . TYR A 1 111 ? -12.954 7.866 7.742 1.00 98.44 111 TYR A C 1
ATOM 856 O O . TYR A 1 111 ? -12.889 6.659 7.532 1.00 98.44 111 TYR A O 1
ATOM 864 N N . TYR A 1 112 ? -13.946 8.622 7.294 1.00 98.31 112 TYR A N 1
ATOM 865 C CA . TYR A 1 112 ? -14.971 8.200 6.348 1.00 98.31 112 TYR A CA 1
ATOM 866 C C . TYR A 1 112 ? -15.284 9.356 5.395 1.00 98.31 112 TYR A C 1
ATOM 868 O O . TYR A 1 112 ? -14.858 10.493 5.619 1.00 98.31 112 TYR A O 1
ATOM 876 N N . TYR A 1 113 ? -16.039 9.077 4.335 1.00 96.50 113 TYR A N 1
ATOM 877 C CA . TYR A 1 113 ? -16.586 10.112 3.462 1.00 96.50 113 TYR A CA 1
ATOM 878 C C . TYR A 1 113 ? -18.060 10.349 3.785 1.00 96.50 113 TYR A C 1
ATOM 880 O O . TYR A 1 113 ? -18.857 9.414 3.784 1.00 96.50 113 TYR A O 1
ATOM 888 N N . SER A 1 114 ? -18.426 11.609 4.008 1.00 93.12 114 SER A N 1
ATOM 889 C CA . SER A 1 114 ? -19.814 12.057 4.110 1.00 93.12 114 SER A CA 1
ATOM 890 C C . SER A 1 114 ? -20.107 12.991 2.947 1.00 93.12 114 SER A C 1
ATOM 892 O O . SER A 1 114 ? -19.508 14.059 2.846 1.00 93.12 114 SER A O 1
ATOM 894 N N . SER A 1 115 ? -20.986 12.579 2.031 1.00 92.12 115 SER A N 1
ATOM 895 C CA . SER A 1 115 ? -21.329 13.361 0.827 1.00 92.12 115 SER A CA 1
ATOM 896 C C . SER A 1 115 ? -20.098 13.829 0.026 1.00 92.12 115 SER A C 1
ATOM 898 O O . SER A 1 115 ? -20.028 14.969 -0.421 1.00 92.12 115 SER A O 1
ATOM 900 N N . GLY A 1 116 ? -19.090 12.958 -0.112 1.00 91.38 116 GLY A N 1
ATOM 901 C CA . GLY A 1 116 ? -17.831 13.253 -0.815 1.00 91.38 116 GLY A CA 1
ATOM 902 C C . GLY A 1 116 ? -16.787 14.020 0.006 1.00 91.38 116 GLY A C 1
ATOM 903 O O . GLY A 1 116 ? -15.646 14.147 -0.433 1.00 91.38 116 GLY A O 1
ATOM 904 N N . VAL A 1 117 ? -17.121 14.475 1.216 1.00 94.81 117 VAL A N 1
ATOM 905 C CA . VAL A 1 117 ? -16.193 15.186 2.105 1.00 94.81 117 VAL A CA 1
ATOM 906 C C . VAL A 1 117 ? -15.547 14.207 3.082 1.00 94.81 117 VAL A C 1
ATOM 908 O O . VAL A 1 117 ? -16.241 13.494 3.811 1.00 94.81 117 VAL A O 1
ATOM 911 N N . LYS A 1 118 ? -14.210 14.178 3.116 1.00 96.00 118 LYS A N 1
ATOM 912 C CA . LYS A 1 118 ? -13.441 13.385 4.086 1.00 96.00 118 LYS A CA 1
ATOM 913 C C . LYS A 1 118 ? -13.646 13.951 5.498 1.00 96.00 118 LYS A C 1
ATOM 915 O O . LYS A 1 118 ? -13.424 15.137 5.720 1.00 96.00 118 LYS A O 1
ATOM 920 N N . SER A 1 119 ? -14.049 13.109 6.447 1.00 96.44 119 SER A N 1
ATOM 921 C CA . SER A 1 119 ? -14.241 13.459 7.862 1.00 96.44 119 SER A CA 1
ATOM 922 C C . SER A 1 119 ? -13.517 12.469 8.767 1.00 96.44 119 SER A C 1
ATOM 924 O O . SER A 1 119 ? -13.655 11.258 8.597 1.00 96.44 119 SER A O 1
ATOM 926 N N . TYR A 1 120 ? -12.767 12.975 9.747 1.00 97.19 120 TYR A N 1
ATOM 927 C CA . TYR A 1 120 ? -12.032 12.145 10.702 1.00 97.19 120 TYR A CA 1
ATOM 928 C C . TYR A 1 120 ? -12.901 11.809 11.916 1.00 97.19 120 TYR A C 1
ATOM 930 O O . TYR A 1 120 ? -13.442 12.701 12.565 1.00 97.19 120 TYR A O 1
ATOM 938 N N . LEU A 1 121 ? -13.017 10.518 12.229 1.00 97.38 121 LEU A N 1
ATOM 939 C CA . LEU A 1 121 ? -13.616 10.035 13.479 1.00 97.38 121 LEU A CA 1
ATOM 940 C C . LEU A 1 121 ? -12.607 10.075 14.620 1.00 97.38 121 LEU A C 1
ATOM 942 O O . LEU A 1 121 ? -12.968 10.349 15.760 1.00 97.38 121 LEU A O 1
ATOM 946 N N . ASN A 1 122 ? -11.349 9.773 14.308 1.00 98.12 122 ASN A N 1
ATOM 947 C CA . ASN A 1 122 ? -10.267 9.765 15.273 1.00 98.12 122 ASN A CA 1
ATOM 948 C C . ASN A 1 122 ? -8.946 10.082 14.568 1.00 98.12 122 ASN A C 1
ATOM 950 O O . ASN A 1 122 ? -8.502 9.317 13.714 1.00 98.12 122 ASN A O 1
ATOM 954 N N . SER A 1 123 ? -8.307 11.191 14.936 1.00 98.12 123 SER A N 1
ATOM 955 C CA . SER A 1 123 ? -7.022 11.608 14.358 1.00 98.12 123 SER A CA 1
ATOM 956 C C . SER A 1 123 ? -5.805 10.937 15.011 1.00 98.12 123 SER A C 1
ATOM 958 O O . SER A 1 123 ? -4.683 11.165 14.579 1.00 98.12 123 SER A O 1
ATOM 960 N N . THR A 1 124 ? -6.006 10.114 16.040 1.00 98.12 124 THR A N 1
ATOM 961 C CA . THR A 1 124 ? -4.957 9.370 16.758 1.00 98.12 124 THR A CA 1
ATOM 962 C C . THR A 1 124 ? -5.366 7.904 16.948 1.00 98.12 124 THR A C 1
ATOM 964 O O . THR A 1 124 ? -5.126 7.276 17.984 1.00 98.12 124 THR A O 1
ATOM 967 N N . GLN A 1 125 ? -5.996 7.318 15.921 1.00 98.69 125 GLN A N 1
ATOM 968 C CA . GLN A 1 125 ? -6.417 5.912 15.932 1.00 98.69 125 GLN A CA 1
ATOM 969 C C . GLN A 1 125 ? -5.228 4.943 15.954 1.00 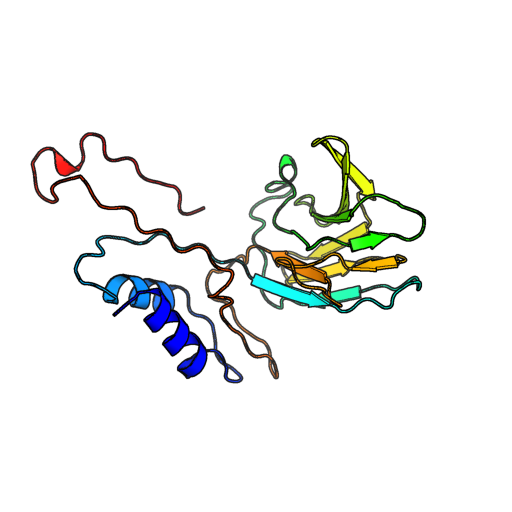98.69 125 GLN A C 1
ATOM 971 O O . GLN A 1 125 ? -5.398 3.760 16.240 1.00 98.69 125 GLN A O 1
ATOM 976 N N . GLY A 1 126 ? -4.018 5.414 15.690 1.00 98.75 126 GLY A N 1
ATOM 977 C CA . GLY A 1 126 ? -2.825 4.592 15.733 1.00 98.75 126 GLY A CA 1
ATOM 978 C C . GLY A 1 126 ? -1.562 5.391 15.470 1.00 98.75 126 GLY A C 1
ATOM 979 O O . GLY A 1 126 ? -1.587 6.621 15.468 1.00 98.75 126 GLY A O 1
ATOM 980 N N . THR A 1 127 ? -0.468 4.683 15.214 1.00 98.88 127 THR A N 1
ATOM 981 C CA . THR A 1 127 ? 0.833 5.270 14.891 1.00 98.88 127 THR A CA 1
ATOM 982 C C . THR A 1 127 ? 1.442 4.626 13.653 1.00 98.88 127 THR A C 1
ATOM 984 O O . THR A 1 127 ? 1.212 3.449 13.368 1.00 98.88 127 THR A O 1
ATOM 987 N N . ILE A 1 128 ? 2.232 5.402 12.919 1.00 98.81 128 ILE A N 1
ATOM 988 C CA . ILE A 1 128 ? 3.039 4.951 11.785 1.00 98.81 128 ILE A CA 1
ATOM 989 C C . ILE A 1 128 ? 4.488 5.383 12.017 1.00 98.81 128 ILE A C 1
ATOM 991 O O . ILE A 1 128 ? 4.793 6.562 12.176 1.00 98.81 128 ILE A O 1
ATOM 995 N N . ASN A 1 129 ? 5.397 4.413 12.062 1.00 98.69 129 ASN A N 1
ATOM 996 C CA . ASN A 1 129 ? 6.828 4.654 12.156 1.00 98.69 129 ASN A CA 1
ATOM 997 C C . ASN A 1 129 ? 7.443 4.559 10.758 1.00 98.69 129 ASN A C 1
ATOM 999 O O . ASN A 1 129 ? 7.649 3.466 10.229 1.00 98.69 129 ASN A O 1
ATOM 1003 N N . TYR A 1 130 ? 7.764 5.711 10.170 1.00 98.50 130 TYR A N 1
ATOM 1004 C CA . TYR A 1 130 ? 8.328 5.782 8.821 1.00 98.50 130 TYR A CA 1
ATOM 1005 C C . TYR A 1 130 ? 9.727 5.161 8.717 1.00 98.50 130 TYR A C 1
ATOM 1007 O O . TYR A 1 130 ? 10.091 4.658 7.661 1.00 98.50 130 TYR A O 1
ATOM 1015 N N . GLY A 1 131 ? 10.511 5.137 9.798 1.00 98.25 131 GLY A N 1
ATOM 1016 C CA . GLY A 1 131 ? 11.849 4.540 9.786 1.00 98.25 131 GLY A CA 1
ATOM 1017 C C . GLY A 1 131 ? 11.820 3.011 9.761 1.00 98.25 131 GLY A C 1
ATOM 1018 O O . GLY A 1 131 ? 12.581 2.387 9.024 1.00 98.25 131 GLY A O 1
ATOM 1019 N N . THR A 1 132 ? 10.935 2.392 10.547 1.00 97.88 132 THR A N 1
ATOM 1020 C CA . THR A 1 132 ? 10.856 0.922 10.674 1.00 97.88 132 THR A CA 1
ATOM 1021 C C . THR A 1 132 ? 9.812 0.281 9.758 1.00 97.88 132 THR A C 1
ATOM 1023 O O . THR A 1 132 ? 9.853 -0.933 9.522 1.00 97.88 132 THR A O 1
ATOM 1026 N N . GLY A 1 133 ? 8.854 1.070 9.271 1.00 98.12 133 GLY A N 1
ATOM 1027 C CA . GLY A 1 133 ? 7.668 0.581 8.576 1.00 98.12 133 GLY A CA 1
ATOM 1028 C C . GLY A 1 133 ? 6.687 -0.155 9.487 1.00 98.12 133 GLY A C 1
ATOM 1029 O O . GLY A 1 133 ? 5.958 -1.030 9.019 1.00 98.12 133 GLY A O 1
ATOM 1030 N N . GLU A 1 134 ? 6.693 0.128 10.789 1.00 98.62 134 GLU A N 1
ATOM 1031 C CA . GLU A 1 134 ? 5.676 -0.373 11.715 1.00 98.62 134 GLU A CA 1
ATOM 1032 C C . GLU A 1 134 ? 4.443 0.530 11.695 1.00 98.62 134 GLU A C 1
ATOM 1034 O O . GLU A 1 134 ? 4.546 1.744 11.854 1.00 98.62 134 GLU A O 1
ATOM 1039 N N . ILE A 1 135 ? 3.270 -0.081 11.555 1.00 98.81 135 ILE A N 1
ATOM 1040 C CA . ILE A 1 135 ? 1.976 0.564 11.747 1.00 98.81 135 ILE A CA 1
ATOM 1041 C C . ILE A 1 135 ? 1.282 -0.112 12.920 1.00 98.81 135 ILE A C 1
ATOM 1043 O O . ILE A 1 135 ? 1.109 -1.330 12.927 1.00 98.81 135 ILE A O 1
ATOM 1047 N N . THR A 1 136 ? 0.858 0.676 13.898 1.00 98.81 136 THR A N 1
ATOM 1048 C CA . THR A 1 136 ? 0.022 0.216 15.005 1.00 98.81 136 THR A CA 1
ATOM 1049 C C . THR A 1 136 ? -1.356 0.839 14.886 1.00 98.81 136 THR A C 1
ATOM 1051 O O . THR A 1 136 ? -1.472 2.053 14.784 1.00 98.81 136 THR A O 1
ATOM 1054 N N . ILE A 1 137 ? -2.399 0.021 14.961 1.00 98.75 137 ILE A N 1
ATOM 1055 C CA . ILE A 1 137 ? -3.786 0.461 15.113 1.00 98.75 137 ILE A CA 1
ATOM 1056 C C . ILE A 1 137 ? -4.168 0.247 16.578 1.00 98.75 137 ILE A C 1
ATOM 1058 O O . ILE A 1 137 ? -4.110 -0.883 17.074 1.00 98.75 137 ILE A O 1
ATOM 1062 N N . ASN A 1 138 ? -4.523 1.326 17.279 1.00 98.69 138 ASN A N 1
ATOM 1063 C CA . ASN A 1 138 ? -5.003 1.268 18.659 1.00 98.69 138 ASN A CA 1
ATOM 1064 C C . ASN A 1 138 ? -6.298 0.457 18.737 1.00 98.69 138 ASN A C 1
ATOM 1066 O O . ASN A 1 138 ? -7.021 0.329 17.748 1.00 98.69 138 ASN A O 1
ATOM 1070 N N . SER A 1 139 ? -6.589 -0.071 19.928 1.00 98.19 139 SER A N 1
ATOM 1071 C CA . SER A 1 139 ? -7.749 -0.930 20.145 1.00 98.19 139 SER A CA 1
ATOM 1072 C C . SER A 1 139 ? -9.036 -0.295 19.627 1.00 98.19 139 SER A C 1
ATOM 1074 O O . SER A 1 139 ? -9.399 0.814 20.021 1.00 98.19 139 SER A O 1
ATOM 1076 N N . MET A 1 140 ? -9.723 -1.010 18.743 1.00 97.62 140 MET A N 1
ATOM 1077 C CA . MET A 1 140 ? -11.019 -0.609 18.209 1.00 97.62 140 MET A CA 1
ATOM 1078 C C . MET A 1 140 ? -11.855 -1.827 17.847 1.00 97.62 140 MET A C 1
ATOM 1080 O O . MET A 1 140 ? -11.319 -2.915 17.629 1.00 97.62 140 MET A O 1
ATOM 1084 N N . ASN A 1 141 ? -13.167 -1.623 17.775 1.00 97.56 141 ASN A N 1
ATOM 1085 C CA . ASN A 1 141 ? -14.112 -2.668 17.429 1.00 97.56 141 ASN A CA 1
ATOM 1086 C C . ASN A 1 141 ? -14.492 -2.589 15.940 1.00 97.56 141 ASN A C 1
ATOM 1088 O O . ASN A 1 141 ? -15.260 -1.716 15.528 1.00 97.56 141 ASN A O 1
ATOM 1092 N N . ILE A 1 142 ? -13.930 -3.487 15.130 1.00 98.25 142 ILE A N 1
ATOM 1093 C CA . ILE A 1 142 ? -14.276 -3.614 13.709 1.00 98.25 142 ILE A CA 1
ATOM 1094 C C . ILE A 1 142 ? -15.489 -4.543 13.594 1.00 98.25 142 ILE A C 1
ATOM 1096 O O . ILE A 1 142 ? -15.435 -5.695 14.015 1.00 98.25 142 ILE A O 1
ATOM 1100 N N . ALA A 1 143 ? -16.584 -4.050 13.016 1.00 98.31 143 ALA A N 1
ATOM 1101 C CA . ALA A 1 143 ? -17.836 -4.793 12.889 1.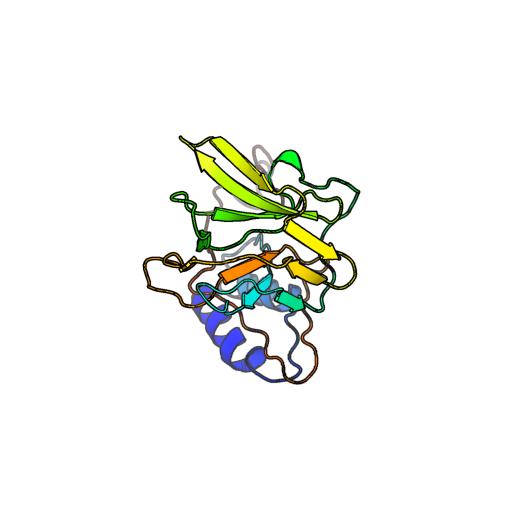00 98.31 143 ALA A CA 1
ATOM 1102 C C . ALA A 1 143 ? -17.863 -5.698 11.651 1.00 98.31 143 ALA A C 1
ATOM 1104 O O . ALA A 1 143 ? -18.308 -6.842 11.721 1.00 98.31 143 ALA A O 1
ATOM 1105 N N . SER A 1 144 ? -17.378 -5.201 10.514 1.00 98.38 144 SER A N 1
ATOM 1106 C CA . SER A 1 144 ? -17.307 -5.962 9.266 1.00 98.38 144 SER A CA 1
ATOM 1107 C C . SER A 1 144 ? -16.265 -5.382 8.313 1.00 98.38 144 SER A C 1
ATOM 1109 O O . SER A 1 144 ? -15.801 -4.255 8.488 1.00 98.38 144 SER A O 1
ATOM 1111 N N . ILE A 1 145 ? -15.893 -6.166 7.303 1.00 98.62 145 ILE A N 1
ATOM 1112 C CA . ILE A 1 145 ? -14.929 -5.791 6.265 1.00 98.62 145 ILE A CA 1
ATOM 1113 C C . ILE A 1 145 ? -15.683 -5.515 4.974 1.00 98.62 145 ILE A C 1
ATOM 1115 O O . ILE A 1 145 ? -16.564 -6.288 4.592 1.00 98.62 145 ILE A O 1
ATOM 1119 N N . SER A 1 146 ? -15.350 -4.411 4.311 1.00 98.31 146 SER A N 1
ATOM 1120 C CA . SER A 1 146 ? -15.943 -4.091 3.019 1.00 98.31 146 SER A CA 1
ATOM 1121 C C . SER A 1 146 ? -15.372 -4.968 1.911 1.00 98.31 146 SER A C 1
ATOM 1123 O O . SER A 1 146 ? -14.272 -5.517 2.015 1.00 98.31 146 SER A O 1
ATOM 1125 N N . ASN A 1 147 ? -16.108 -5.068 0.806 1.00 97.88 147 ASN A N 1
ATOM 1126 C CA . ASN A 1 147 ? -15.618 -5.766 -0.372 1.00 97.88 147 ASN A CA 1
ATOM 1127 C C . ASN A 1 147 ? -14.342 -5.098 -0.897 1.00 97.88 147 ASN A C 1
ATOM 1129 O O . ASN A 1 147 ? -14.274 -3.879 -1.053 1.00 97.88 147 ASN A O 1
ATOM 1133 N N . ILE A 1 148 ? -13.351 -5.913 -1.239 1.00 96.75 148 ILE A N 1
ATOM 1134 C CA . ILE A 1 148 ? -12.136 -5.465 -1.910 1.00 96.75 148 ILE A CA 1
ATOM 1135 C C . ILE A 1 148 ? -12.259 -5.897 -3.363 1.00 96.75 148 ILE A C 1
ATOM 1137 O O . ILE A 1 148 ? -12.417 -7.080 -3.655 1.00 96.75 148 ILE A O 1
ATOM 1141 N N . ARG A 1 149 ? -12.213 -4.923 -4.280 1.00 94.00 149 ARG A N 1
ATOM 1142 C CA . ARG A 1 149 ? -12.276 -5.172 -5.734 1.00 94.00 149 ARG A CA 1
ATOM 1143 C C . ARG A 1 149 ? -13.514 -5.995 -6.128 1.00 94.00 149 ARG A C 1
ATOM 1145 O O . ARG A 1 149 ? -13.429 -6.967 -6.868 1.00 94.00 149 ARG A O 1
ATOM 1152 N N . GLY A 1 150 ? -14.668 -5.630 -5.566 1.00 93.75 150 GLY A N 1
ATOM 1153 C CA . GLY A 1 150 ? -15.958 -6.278 -5.838 1.00 93.75 150 GLY A CA 1
ATOM 1154 C C . GLY A 1 150 ? -16.163 -7.644 -5.174 1.00 93.75 150 GLY A C 1
ATOM 1155 O O . GLY A 1 150 ? -17.249 -8.201 -5.295 1.00 93.75 150 GLY A O 1
ATOM 1156 N N . THR A 1 151 ? -15.173 -8.163 -4.441 1.00 95.81 151 THR A N 1
ATOM 1157 C CA . THR A 1 151 ? -15.234 -9.484 -3.797 1.00 95.81 151 THR A CA 1
ATOM 1158 C C . THR A 1 151 ? -15.247 -9.352 -2.277 1.00 95.81 151 THR A C 1
ATOM 1160 O O . THR A 1 151 ? -14.598 -8.467 -1.717 1.00 95.81 151 THR A O 1
ATOM 1163 N N . THR A 1 152 ? -15.982 -10.233 -1.595 1.00 97.44 152 THR A N 1
ATOM 1164 C CA . THR A 1 152 ? -15.978 -10.318 -0.129 1.00 97.44 152 THR A CA 1
ATOM 1165 C C . THR A 1 152 ? -14.563 -10.556 0.399 1.00 97.44 152 THR A C 1
ATOM 1167 O O . THR A 1 152 ? -13.839 -11.407 -0.112 1.00 97.44 152 THR A O 1
ATOM 1170 N N . SER A 1 153 ? -14.179 -9.807 1.434 1.00 97.75 153 SER A N 1
ATOM 1171 C CA . SER A 1 153 ? -12.871 -9.898 2.088 1.00 97.75 153 SER A CA 1
ATOM 1172 C C . SER A 1 153 ? -13.031 -10.190 3.578 1.00 97.75 153 SER A C 1
ATOM 1174 O O . SER A 1 153 ? -14.035 -9.833 4.192 1.00 97.75 153 SER A O 1
ATOM 1176 N N . THR A 1 154 ? -12.018 -10.813 4.172 1.00 98.12 154 THR A N 1
ATOM 1177 C CA . THR A 1 154 ? -11.879 -10.999 5.626 1.00 98.12 154 THR A CA 1
ATOM 1178 C C . THR A 1 154 ? -10.721 -10.192 6.207 1.00 98.12 154 THR A C 1
ATOM 1180 O O . THR A 1 154 ? -10.486 -10.230 7.413 1.00 98.12 154 THR A O 1
ATOM 1183 N N . VAL A 1 155 ? -9.993 -9.453 5.367 1.00 98.50 155 VAL A N 1
ATOM 1184 C CA . VAL A 1 155 ? -8.795 -8.703 5.747 1.00 98.50 155 VAL A CA 1
ATOM 1185 C C . VAL A 1 155 ? -8.929 -7.229 5.399 1.00 98.50 155 VAL A C 1
ATOM 1187 O O . VAL A 1 155 ? -9.577 -6.868 4.415 1.00 98.50 155 VAL A O 1
ATOM 1190 N N . VAL A 1 156 ? -8.252 -6.387 6.176 1.00 98.62 156 VAL A N 1
ATOM 1191 C CA . VAL A 1 156 ? -8.001 -4.991 5.816 1.00 98.62 156 VAL A CA 1
ATOM 1192 C C . VAL A 1 156 ? -6.639 -4.910 5.137 1.00 98.62 156 VAL A C 1
ATOM 1194 O O . VAL A 1 156 ? -5.638 -5.372 5.687 1.00 98.62 156 VAL A O 1
ATOM 1197 N N . GLU A 1 157 ? -6.593 -4.325 3.945 1.00 98.50 157 GLU A N 1
ATOM 1198 C CA . GLU A 1 157 ? -5.354 -4.043 3.220 1.00 98.50 157 GLU A CA 1
ATOM 1199 C C . GLU A 1 157 ? -4.840 -2.662 3.592 1.00 98.50 157 GLU A C 1
ATOM 1201 O O . GLU A 1 157 ? -5.605 -1.708 3.560 1.00 98.50 157 GLU A O 1
ATOM 1206 N N . LEU A 1 158 ? -3.551 -2.550 3.892 1.00 98.75 158 LEU A N 1
ATOM 1207 C CA . LEU A 1 158 ? -2.827 -1.301 4.089 1.00 98.75 158 LEU A CA 1
ATOM 1208 C C . LEU A 1 158 ? -1.804 -1.155 2.964 1.00 98.75 158 LEU A C 1
ATOM 1210 O O . LEU A 1 158 ? -1.012 -2.071 2.727 1.00 98.75 158 LEU A O 1
ATOM 1214 N N . LYS A 1 159 ? -1.811 -0.013 2.280 1.00 98.38 159 LYS A N 1
ATOM 1215 C CA . LYS A 1 159 ? -0.844 0.353 1.241 1.00 98.38 159 LYS A CA 1
ATOM 1216 C C . LYS A 1 159 ? -0.076 1.592 1.679 1.00 98.38 159 LYS A C 1
ATOM 1218 O O . LYS A 1 159 ? -0.689 2.547 2.151 1.00 98.38 159 LYS A O 1
ATOM 1223 N N . VAL A 1 160 ? 1.236 1.574 1.478 1.00 98.31 160 VAL A N 1
ATOM 1224 C CA . VAL A 1 160 ? 2.145 2.692 1.767 1.00 98.31 160 VAL A CA 1
ATOM 1225 C C . VAL A 1 160 ? 3.170 2.857 0.649 1.00 98.31 160 VAL A C 1
ATOM 1227 O O . VAL A 1 160 ? 3.457 1.910 -0.092 1.00 98.31 160 VAL A O 1
ATOM 1230 N N . THR A 1 161 ? 3.739 4.054 0.537 1.00 97.38 161 THR A N 1
ATOM 1231 C CA . THR A 1 161 ? 4.874 4.325 -0.353 1.00 97.38 161 THR A CA 1
ATOM 1232 C C . THR A 1 161 ? 6.184 4.007 0.383 1.00 97.38 161 THR A C 1
ATOM 1234 O O . THR A 1 161 ? 6.435 4.593 1.441 1.00 97.38 161 THR A O 1
ATOM 1237 N N . PRO A 1 162 ? 7.021 3.075 -0.111 1.00 97.56 162 PRO A N 1
ATOM 1238 C CA . PRO A 1 162 ? 8.320 2.804 0.496 1.00 97.56 162 PRO A CA 1
ATOM 1239 C C . PRO A 1 162 ? 9.300 3.956 0.228 1.00 97.56 162 PRO A C 1
ATOM 1241 O O . PRO A 1 162 ? 9.213 4.635 -0.788 1.00 97.56 162 PRO A O 1
ATOM 1244 N N . SER A 1 163 ? 10.260 4.163 1.130 1.00 97.31 163 SER A N 1
ATOM 1245 C CA . SER A 1 163 ? 11.330 5.162 0.960 1.00 97.31 163 SER A CA 1
ATOM 1246 C C . SER A 1 163 ? 12.334 4.761 -0.133 1.00 97.31 163 SER A C 1
ATOM 1248 O O . SER A 1 163 ? 12.919 5.605 -0.804 1.00 97.31 163 SER A O 1
ATOM 1250 N N . SER A 1 164 ? 12.506 3.452 -0.334 1.00 96.69 164 SER A N 1
ATOM 1251 C CA . SER A 1 164 ? 13.306 2.855 -1.403 1.00 96.69 164 SER A CA 1
ATOM 1252 C C . SER A 1 164 ? 12.390 2.153 -2.400 1.00 96.69 164 SER A C 1
ATOM 1254 O O . SER A 1 164 ? 11.460 1.460 -1.995 1.00 96.69 164 SER A O 1
ATOM 1256 N N . ASN A 1 165 ? 12.692 2.258 -3.695 1.00 95.31 165 ASN A N 1
ATOM 1257 C CA . ASN A 1 165 ? 11.978 1.488 -4.716 1.00 95.31 165 ASN A CA 1
ATOM 1258 C C . ASN A 1 165 ? 12.345 -0.007 -4.692 1.00 95.31 165 ASN A C 1
ATOM 1260 O O . ASN A 1 165 ? 11.560 -0.837 -5.146 1.00 95.31 165 ASN A O 1
ATOM 1264 N N . ASP A 1 166 ? 13.514 -0.368 -4.155 1.00 96.62 166 ASP A N 1
ATOM 1265 C CA . ASP A 1 166 ? 13.839 -1.760 -3.838 1.00 96.62 166 ASP A CA 1
ATOM 1266 C C . ASP A 1 166 ? 13.121 -2.162 -2.541 1.00 96.62 166 ASP A C 1
ATOM 1268 O O . ASP A 1 166 ? 13.205 -1.440 -1.542 1.00 96.62 166 ASP A O 1
ATOM 1272 N N . VAL A 1 167 ? 12.456 -3.322 -2.548 1.00 96.38 167 VAL A N 1
ATOM 1273 C CA . VAL A 1 167 ? 11.694 -3.850 -1.404 1.00 96.38 167 VAL A CA 1
ATOM 1274 C C . VAL A 1 167 ? 12.323 -5.154 -0.941 1.00 96.38 167 VAL A C 1
ATOM 1276 O O . VAL A 1 167 ? 12.444 -6.117 -1.705 1.00 96.38 167 VAL A O 1
ATOM 1279 N N . VAL A 1 168 ? 12.712 -5.183 0.330 1.00 93.88 168 VAL A N 1
ATOM 1280 C CA . VAL A 1 168 ? 13.457 -6.290 0.931 1.00 93.88 168 VAL A CA 1
ATOM 1281 C C . VAL A 1 168 ? 12.553 -7.017 1.933 1.00 93.88 168 VAL A C 1
ATOM 1283 O O . VAL A 1 168 ? 12.079 -6.384 2.883 1.00 93.88 168 VAL A O 1
ATOM 1286 N N . PRO A 1 169 ? 12.280 -8.325 1.765 1.00 91.50 169 PRO A N 1
ATOM 1287 C CA . PRO A 1 169 ? 11.621 -9.102 2.807 1.00 91.50 169 PRO A CA 1
ATOM 1288 C C . PRO A 1 169 ? 12.581 -9.403 3.958 1.00 91.50 169 PRO A C 1
ATOM 1290 O O . PRO A 1 169 ? 13.798 -9.466 3.794 1.00 91.50 169 PRO A O 1
ATOM 1293 N N . VAL A 1 170 ? 12.015 -9.656 5.135 1.00 90.94 170 VAL A N 1
ATOM 1294 C CA . VAL A 1 170 ? 12.731 -10.355 6.211 1.00 90.94 170 VAL A CA 1
ATOM 1295 C C . VAL A 1 170 ? 12.564 -11.869 6.047 1.00 90.94 170 VAL A C 1
ATOM 1297 O O . VAL A 1 170 ? 11.764 -12.313 5.224 1.00 90.94 170 VAL A O 1
ATOM 1300 N N . ARG A 1 171 ? 13.299 -12.662 6.838 1.00 87.00 171 ARG A N 1
ATOM 1301 C CA . ARG A 1 171 ? 13.187 -14.131 6.829 1.00 87.00 171 ARG A CA 1
ATOM 1302 C C . ARG A 1 171 ? 11.731 -14.592 6.929 1.00 87.00 171 ARG A C 1
ATOM 1304 O O . ARG A 1 171 ? 10.915 -13.947 7.590 1.00 87.00 171 ARG A O 1
ATOM 1311 N N . ASP A 1 172 ? 11.448 -15.705 6.260 1.00 86.31 172 ASP A N 1
ATOM 1312 C CA . ASP A 1 172 ? 10.134 -16.355 6.200 1.00 86.31 172 ASP A CA 1
ATOM 1313 C C . ASP A 1 172 ? 9.022 -15.478 5.595 1.00 86.31 172 ASP A C 1
ATOM 1315 O O . ASP A 1 172 ? 7.834 -15.697 5.836 1.00 86.31 172 ASP A O 1
ATOM 1319 N N . GLN A 1 173 ? 9.392 -14.484 4.781 1.00 88.88 173 GLN A N 1
ATOM 1320 C CA . GLN A 1 173 ? 8.459 -13.708 3.969 1.00 88.88 173 GLN A CA 1
ATOM 1321 C C . GLN A 1 173 ? 8.775 -13.866 2.486 1.00 88.88 173 GLN A C 1
ATOM 1323 O O . GLN A 1 173 ? 9.931 -13.947 2.074 1.00 88.88 173 GLN A O 1
ATOM 1328 N N . ILE A 1 174 ? 7.711 -13.875 1.692 1.00 92.00 174 ILE A N 1
ATOM 1329 C CA . ILE A 1 174 ? 7.766 -13.826 0.237 1.00 92.00 174 ILE A CA 1
ATOM 1330 C C . ILE A 1 174 ? 7.279 -12.441 -0.184 1.00 92.00 174 ILE A C 1
ATOM 1332 O O . ILE A 1 174 ? 6.288 -11.938 0.352 1.00 92.00 174 ILE A O 1
ATOM 1336 N N . VAL A 1 175 ? 7.988 -11.820 -1.125 1.00 94.00 175 VAL A N 1
ATOM 1337 C CA . VAL A 1 175 ? 7.506 -10.627 -1.827 1.00 94.00 175 VAL A CA 1
ATOM 1338 C C . VAL A 1 175 ? 6.864 -11.086 -3.121 1.00 94.00 175 VAL A C 1
ATOM 1340 O O . VAL A 1 175 ? 7.401 -11.934 -3.820 1.00 94.00 175 VAL A O 1
ATOM 1343 N N . GLU A 1 176 ? 5.729 -10.503 -3.467 1.00 94.75 176 GLU A N 1
ATOM 1344 C CA . GLU A 1 176 ? 5.096 -10.729 -4.757 1.00 94.75 176 GLU A CA 1
ATOM 1345 C C . GLU A 1 176 ? 4.594 -9.412 -5.337 1.00 94.75 176 GLU A C 1
ATOM 1347 O O . GLU A 1 176 ? 4.287 -8.462 -4.612 1.00 94.75 176 GLU A O 1
ATOM 1352 N N . MET A 1 177 ? 4.519 -9.358 -6.661 1.00 96.19 177 MET A N 1
ATOM 1353 C CA . MET A 1 177 ? 3.883 -8.268 -7.383 1.00 96.19 177 MET A CA 1
ATOM 1354 C C . MET A 1 177 ? 2.398 -8.560 -7.564 1.00 96.19 177 MET A C 1
ATOM 1356 O O . MET A 1 177 ? 2.006 -9.586 -8.121 1.00 96.19 177 MET A O 1
ATOM 1360 N N . ASP A 1 178 ? 1.572 -7.602 -7.161 1.00 95.25 178 ASP A N 1
ATOM 1361 C CA . ASP A 1 178 ? 0.126 -7.633 -7.356 1.00 95.25 178 ASP A CA 1
ATOM 1362 C C . ASP A 1 178 ? -0.243 -7.101 -8.753 1.00 95.25 178 ASP A C 1
ATOM 1364 O O . ASP A 1 178 ? -0.818 -6.022 -8.912 1.00 95.25 178 ASP A O 1
ATOM 1368 N N . ILE A 1 179 ? 0.180 -7.834 -9.788 1.00 94.69 179 ILE A N 1
ATOM 1369 C CA . ILE A 1 179 ? 0.135 -7.374 -11.188 1.00 94.69 179 ILE A CA 1
ATOM 1370 C C . ILE A 1 179 ? -1.306 -7.157 -11.652 1.00 94.69 179 ILE A C 1
ATOM 1372 O O . ILE A 1 179 ? -1.600 -6.142 -12.271 1.00 94.69 179 ILE A O 1
ATOM 1376 N N . ALA A 1 180 ? -2.221 -8.061 -11.288 1.00 92.06 180 ALA A N 1
ATOM 1377 C CA . ALA A 1 180 ? -3.634 -7.975 -11.662 1.00 92.06 180 ALA A CA 1
ATOM 1378 C C . ALA A 1 180 ? -4.335 -6.716 -11.118 1.00 92.06 180 ALA A C 1
ATOM 1380 O O . ALA A 1 180 ? -5.336 -6.280 -11.678 1.00 92.06 180 ALA A O 1
ATOM 1381 N N . ASN A 1 181 ? -3.814 -6.135 -10.033 1.00 91.88 181 ASN A N 1
ATOM 1382 C CA . ASN A 1 181 ? -4.349 -4.924 -9.410 1.00 91.88 181 ASN A CA 1
ATOM 1383 C C . ASN A 1 181 ? -3.420 -3.710 -9.576 1.00 91.88 181 ASN A C 1
ATOM 1385 O O . ASN A 1 181 ? -3.602 -2.694 -8.898 1.00 91.88 181 ASN A O 1
ATOM 1389 N N . SER A 1 182 ? -2.423 -3.827 -10.454 1.00 93.25 182 SER A N 1
ATOM 1390 C CA . SER A 1 182 ? -1.550 -2.736 -10.874 1.00 93.25 182 SER A CA 1
ATOM 1391 C C . SER A 1 182 ? -2.104 -2.091 -12.143 1.00 93.25 182 SER A C 1
ATOM 1393 O O . SER A 1 182 ? -2.719 -2.752 -12.977 1.00 93.25 182 SER A O 1
ATOM 1395 N N . THR A 1 183 ? -1.875 -0.791 -12.303 1.00 92.12 183 THR A N 1
ATOM 1396 C CA . THR A 1 183 ? -2.281 -0.059 -13.505 1.00 92.12 183 THR A CA 1
ATOM 1397 C C . THR A 1 183 ? -1.117 -0.032 -14.487 1.00 92.12 183 THR A C 1
ATOM 1399 O O . THR A 1 183 ? -0.056 0.495 -14.160 1.00 92.12 183 THR A O 1
ATOM 1402 N N . VAL A 1 184 ? -1.322 -0.570 -15.689 1.00 91.25 184 VAL A N 1
ATOM 1403 C CA . VAL A 1 184 ? -0.376 -0.469 -16.808 1.00 91.25 184 VAL A CA 1
ATOM 1404 C C . VAL A 1 184 ? -1.055 0.311 -17.927 1.00 91.25 184 VAL A C 1
ATOM 1406 O O . VAL A 1 184 ? -2.089 -0.104 -18.444 1.00 91.25 184 VAL A O 1
ATOM 1409 N N . THR A 1 185 ? -0.487 1.461 -18.280 1.00 90.81 185 THR A N 1
ATOM 1410 C CA . THR A 1 185 ? -0.972 2.319 -19.365 1.00 90.81 185 THR A CA 1
ATOM 1411 C C . THR A 1 185 ? 0.114 2.475 -20.409 1.00 90.81 185 THR A C 1
ATOM 1413 O O . THR A 1 185 ? 1.241 2.834 -20.071 1.00 90.81 185 THR A O 1
ATOM 1416 N N . VAL A 1 186 ? -0.238 2.247 -21.670 1.00 88.25 186 VAL A N 1
ATOM 1417 C CA . VAL A 1 186 ? 0.646 2.484 -22.811 1.00 88.25 186 VAL A CA 1
ATOM 1418 C C . VAL A 1 186 ? 0.159 3.731 -23.533 1.00 88.25 186 VAL A C 1
ATOM 1420 O O . VAL A 1 186 ? -1.006 3.809 -23.922 1.00 88.25 186 VAL A O 1
ATOM 1423 N N . THR A 1 187 ? 1.056 4.693 -23.715 1.00 86.06 187 THR A N 1
ATOM 1424 C CA . THR A 1 187 ? 0.788 5.928 -24.454 1.00 86.06 187 THR A CA 1
ATOM 1425 C C . THR A 1 187 ? 1.690 5.950 -25.675 1.00 86.06 187 THR A C 1
ATOM 1427 O O . THR A 1 187 ? 2.901 5.791 -25.543 1.00 86.06 187 THR A O 1
ATOM 1430 N N . ALA A 1 188 ? 1.104 6.123 -26.861 1.00 84.25 188 ALA A N 1
ATOM 1431 C CA . ALA A 1 188 ? 1.879 6.244 -28.088 1.00 84.25 188 ALA A CA 1
ATOM 1432 C C . ALA A 1 188 ? 2.703 7.538 -28.065 1.00 84.25 188 ALA A C 1
ATOM 1434 O O . ALA A 1 188 ? 2.163 8.609 -27.773 1.00 84.25 188 ALA A O 1
ATOM 1435 N N . ASP A 1 189 ? 3.987 7.439 -28.406 1.00 76.88 189 ASP A N 1
ATOM 1436 C CA . ASP A 1 189 ? 4.775 8.627 -28.704 1.00 76.88 189 ASP A CA 1
ATOM 1437 C C . ASP A 1 189 ? 4.326 9.193 -30.058 1.00 76.88 189 ASP A C 1
ATOM 1439 O O . ASP A 1 189 ? 4.262 8.480 -31.060 1.00 76.88 189 ASP A O 1
ATOM 1443 N N . SER A 1 190 ? 3.957 10.472 -30.064 1.00 74.31 190 SER A N 1
ATOM 1444 C CA . SER A 1 190 ? 3.536 11.199 -31.269 1.00 74.31 190 SER A CA 1
ATOM 1445 C C . SER A 1 190 ? 4.633 12.119 -31.806 1.00 74.31 190 SER A C 1
ATOM 1447 O O . SER A 1 190 ? 4.450 12.741 -32.855 1.00 74.31 190 SER A O 1
ATOM 1449 N N . PHE A 1 191 ? 5.777 12.190 -31.121 1.00 67.38 191 PHE A N 1
ATOM 1450 C CA . PHE A 1 191 ? 6.927 12.974 -31.538 1.00 67.38 191 PHE A CA 1
ATOM 1451 C C . PHE A 1 191 ? 7.887 12.124 -32.375 1.00 67.38 191 PHE A C 1
ATOM 1453 O O . PHE A 1 191 ? 8.162 10.961 -32.091 1.00 67.38 191 PHE A O 1
ATOM 1460 N N . VAL A 1 192 ? 8.434 12.721 -33.436 1.00 61.97 192 VAL A N 1
ATOM 1461 C CA . VAL A 1 192 ? 9.469 12.076 -34.251 1.00 61.97 192 VAL A CA 1
ATOM 1462 C C . VAL A 1 192 ? 10.820 12.287 -33.573 1.00 61.97 192 VAL A C 1
ATOM 1464 O O . VAL A 1 192 ? 11.404 13.375 -33.664 1.00 61.97 192 VAL A O 1
ATOM 1467 N N . GLY A 1 193 ? 11.322 11.246 -32.905 1.00 60.66 193 GLY A N 1
ATOM 1468 C CA . GLY A 1 193 ? 12.651 11.237 -32.294 1.00 60.66 193 GLY A CA 1
ATOM 1469 C C . GLY A 1 193 ? 13.752 11.584 -33.305 1.00 60.66 193 GLY A C 1
ATOM 1470 O O . GLY A 1 193 ? 13.811 11.021 -34.396 1.00 60.66 193 GLY A O 1
ATOM 1471 N N . GLY A 1 194 ? 14.620 12.538 -32.954 1.00 58.66 194 GLY A N 1
ATOM 1472 C CA . GLY A 1 194 ? 15.747 12.968 -33.797 1.00 58.66 194 GLY A CA 1
ATOM 1473 C C . GLY A 1 194 ? 15.437 14.063 -34.828 1.00 58.66 194 GLY A C 1
ATOM 1474 O O . GLY A 1 194 ? 16.334 14.459 -35.570 1.00 58.66 194 GLY A O 1
ATOM 1475 N N . SER A 1 195 ? 14.209 14.587 -34.875 1.00 64.25 195 SER A N 1
ATOM 1476 C CA . SER A 1 195 ? 13.896 15.802 -35.642 1.00 64.25 195 SER A CA 1
ATOM 1477 C C . SER A 1 195 ? 14.333 17.073 -34.896 1.00 64.25 195 SER A C 1
ATOM 1479 O O . SER A 1 195 ? 14.456 17.077 -33.670 1.00 64.25 195 SER A O 1
ATOM 1481 N N . ALA A 1 196 ? 14.529 18.179 -35.623 1.00 63.88 196 ALA A N 1
ATOM 1482 C CA . ALA A 1 196 ? 14.848 19.486 -35.031 1.00 63.88 196 ALA A CA 1
ATOM 1483 C C . ALA A 1 196 ? 13.758 20.003 -34.061 1.00 63.88 196 ALA A C 1
ATOM 1485 O O . ALA A 1 196 ? 14.013 20.908 -33.271 1.00 63.88 196 ALA A O 1
ATOM 1486 N N . GLU A 1 197 ? 12.564 19.405 -34.103 1.00 62.56 197 GLU A N 1
ATOM 1487 C CA . GLU A 1 197 ? 11.377 19.775 -33.328 1.00 62.56 197 GLU A CA 1
ATOM 1488 C C . GLU A 1 197 ? 11.012 18.726 -32.263 1.00 62.56 197 GLU A C 1
ATOM 1490 O O . GLU A 1 197 ? 10.042 18.913 -31.535 1.00 62.56 197 GLU A O 1
ATOM 1495 N N . ALA A 1 198 ? 11.797 17.651 -32.106 1.00 60.44 198 ALA A N 1
ATOM 1496 C CA . ALA A 1 198 ? 11.477 16.526 -31.216 1.00 60.44 198 ALA A CA 1
ATOM 1497 C C . ALA A 1 198 ? 11.284 16.920 -29.736 1.00 60.44 198 ALA A C 1
ATOM 1499 O O . ALA A 1 198 ? 10.615 16.211 -28.992 1.00 60.44 198 ALA A O 1
ATOM 1500 N N . GLY A 1 199 ? 11.868 18.043 -29.302 1.00 60.47 199 GLY A N 1
ATOM 1501 C CA . GLY A 1 199 ? 11.688 18.594 -27.954 1.00 60.47 199 GLY A CA 1
ATOM 1502 C C . GLY A 1 199 ? 10.666 19.733 -27.854 1.00 60.47 199 GLY A C 1
ATOM 1503 O O . GLY A 1 199 ? 10.378 20.196 -26.751 1.00 60.47 199 GLY A O 1
ATOM 1504 N N . VAL A 1 200 ? 10.126 20.227 -28.972 1.00 64.31 200 VAL A N 1
ATOM 1505 C CA . VAL A 1 200 ? 9.211 21.376 -28.984 1.00 64.31 200 VAL A CA 1
ATOM 1506 C C . VAL A 1 200 ? 7.796 20.888 -28.679 1.00 64.31 200 VAL A C 1
ATOM 1508 O O . VAL A 1 200 ? 7.164 20.233 -29.496 1.00 64.31 200 VAL A O 1
ATOM 1511 N N . GLY A 1 201 ? 7.292 21.212 -27.486 1.00 62.78 201 GLY A N 1
ATOM 1512 C CA . GLY A 1 201 ? 5.961 20.789 -27.030 1.00 62.78 201 GLY A CA 1
ATOM 1513 C C . GLY A 1 201 ? 5.929 19.434 -26.310 1.00 62.78 201 GLY A C 1
ATOM 1514 O O . GLY A 1 201 ? 4.852 18.995 -25.904 1.00 62.78 201 GLY A O 1
ATOM 1515 N N . TYR A 1 202 ? 7.085 18.794 -26.096 1.00 65.94 202 TYR A N 1
ATOM 1516 C CA . TYR A 1 202 ? 7.178 17.573 -25.297 1.00 65.94 202 TYR A CA 1
ATOM 1517 C C . TYR A 1 202 ? 6.897 17.881 -23.822 1.00 65.94 202 TYR A C 1
ATOM 1519 O O . TYR A 1 202 ? 7.580 18.698 -23.200 1.00 65.94 202 TYR A O 1
ATOM 1527 N N . THR A 1 203 ? 5.888 17.226 -23.252 1.00 66.69 203 THR A N 1
ATOM 1528 C CA . THR A 1 203 ? 5.511 17.410 -21.846 1.00 66.69 203 THR A CA 1
ATOM 1529 C C . THR A 1 203 ? 6.013 16.224 -21.035 1.00 66.69 203 THR A C 1
ATOM 1531 O O . THR A 1 203 ? 5.609 15.087 -21.270 1.00 66.69 203 THR A O 1
ATOM 1534 N N . THR A 1 204 ? 6.900 16.476 -20.073 1.00 70.31 204 THR A N 1
ATOM 1535 C CA . THR A 1 204 ? 7.352 15.453 -19.127 1.00 70.31 204 THR A CA 1
ATOM 1536 C C . THR A 1 204 ? 6.326 15.265 -18.015 1.00 70.31 204 THR A C 1
ATOM 1538 O O . THR A 1 204 ? 5.651 16.206 -17.599 1.00 70.31 204 THR A O 1
ATOM 1541 N N . THR A 1 205 ? 6.217 14.037 -17.513 1.00 69.25 205 THR A N 1
ATOM 1542 C CA . THR A 1 205 ? 5.389 13.728 -16.342 1.00 69.25 205 THR A CA 1
ATOM 1543 C C . THR A 1 205 ? 6.295 13.390 -15.163 1.00 69.25 205 THR A C 1
ATOM 1545 O O . THR A 1 205 ? 7.339 12.764 -15.344 1.00 69.25 205 THR A O 1
ATOM 1548 N N . SER A 1 206 ? 5.911 13.829 -13.962 1.00 71.38 206 SER A N 1
ATOM 1549 C CA . SER A 1 206 ? 6.615 13.481 -12.724 1.00 71.38 206 SER A CA 1
ATOM 1550 C C . SER A 1 206 ? 6.622 11.965 -12.511 1.00 71.38 206 SER A C 1
ATOM 1552 O O . SER A 1 206 ? 5.620 11.293 -12.748 1.00 71.38 206 SER A O 1
ATOM 1554 N N . SER A 1 207 ? 7.745 11.435 -12.025 1.00 64.50 207 SER A N 1
ATOM 1555 C CA . SER A 1 207 ? 7.859 10.059 -11.523 1.00 64.50 207 SER A CA 1
ATOM 1556 C C . SER A 1 207 ? 7.465 9.917 -10.045 1.00 64.50 207 SER A C 1
ATOM 1558 O O . SER A 1 207 ? 7.586 8.825 -9.493 1.00 64.50 207 SER A O 1
ATOM 1560 N N . TYR A 1 208 ? 7.063 11.020 -9.408 1.00 56.12 208 TYR A N 1
ATOM 1561 C CA . TYR A 1 208 ? 6.634 11.131 -8.011 1.00 56.12 208 TYR A CA 1
ATOM 1562 C C . TYR A 1 208 ? 5.205 11.657 -7.927 1.00 56.12 208 TYR A C 1
ATOM 1564 O O . TYR A 1 208 ? 4.905 12.602 -8.700 1.00 56.12 208 TYR A O 1
#

Organism: NCBI:txid408172

pLDDT: mean 92.75, std 9.98, range [56.12, 98.88]

Secondary structure (DSSP, 8-state):
--HHHHHHHHIIIIISSTTPPB-HHHHHHHHHTT-TT---------EEEEE---TTSEEEEEEE--S-B--SSTTTTTTTT-S-EE--EEETT--SEEEEEE-SSSEEEEEEEETTEEEEEEEEEEEEETTTTEEEEEEEEEEEE--BTTB--SSEEEEE-BSSSSB-PPTT------GGGS--------S-TTSTTTTTTPPP----

Sequence (208 aa):
ADVIDKLIAYNASTLQKFDSVFRYSKVTGLIDSSDDSILSNITTVKIRKSFQPILLTSSKYSIYFRNALYNPHEGHLASSGGILTSSGFKVDGNANECFFDDDGVGNVRLYYYSSGVKSYLNSTQGTINYGTGEITINSMNIASISNIRGTTSTVVELKVTPSSNDVVPVRDQIVEMDIANSTVTVTADSFVGGSAEAGVGYTTTSSY

Radius of gyration: 19.84 Å; chains: 1; bounding box: 39×39×56 Å